Protein AF-A0A9D8U0W4-F1 (afdb_monomer_lite)

Radius of gyration: 16.74 Å; chains: 1; bounding box: 45×38×42 Å

Sequence (230 aa):
MGPELVKFLNYWRSLGGGTQVPARNRLDLRQLASTLRWMFILEMASDGTLKFRLAGSALEEAFGVAMTDRPYSDIFSFREDQDLAEEVYAVSVVRGCGLLRLGFMSFEENQHQPLEVLALPFADARVMGGIVMVAVVQPFAFENIANQDTRDLVSMGVDDIYLIPSPHVVTPLQLPDRLRSAMTAGTINIRAIDSEGLSELSQANTISRLGEIPSVSLEQAAAQQLDVPN

pLDDT: mean 81.74, std 14.37, range [29.47, 96.38]

Secondary structure (DSSP, 8-state):
--HHHHHHHHHHHHTTTTTSPPBGGG--GGGGTTTGGGEEEEEE-TTS-EEEEEE-HHHHHHHTS--TTSBGGGG-S--HHHHHHHHHHHHHHHH--EEEEEEEEEEETTEEEEEEEEEEEEE-TTSTTSEEEEEEEE-TT-TT-TTS-GGGT-EE---EEEEE-SSSPPPGGGS-HHHHHHHHTTSSEEEEE-HHHHHHHHH-S---STT-S-EEEHHHHHHHHTTS--

Foldseek 3Di:
DAPLLLQVLLVQVVQVFQAAAGAPVPDDCVS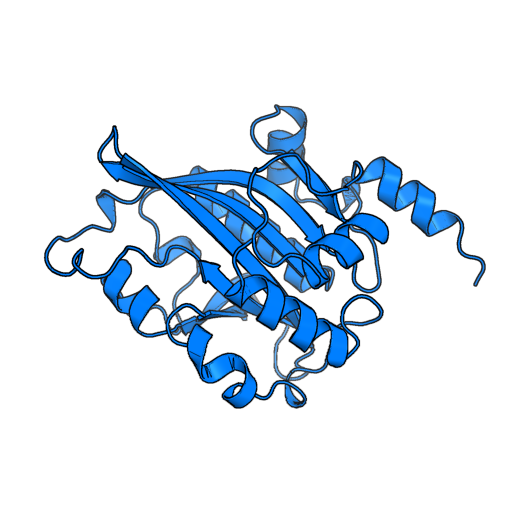SVVQQLQKWKWAQAPVRFTATCDHHVVVCQLLVHDRHRDTQQVSAPDRPQSVLVRLVVSLCLLQQWKKWWWWWKFQAPPDTQIKIKTWGWHADPVGPSRIMIMIGIDPPPSVPPRPDNRRHRIDIATAEMEIRPHHHQDALVSGDPSNNVCCVVNSYPYWYQDPVLSVCSNPDNDPPDPPPRDTGHSVVRNVVVVPDDD

Structure (mmCIF, N/CA/C/O backbone):
data_AF-A0A9D8U0W4-F1
#
_entry.id   AF-A0A9D8U0W4-F1
#
loop_
_atom_site.group_PDB
_atom_site.id
_atom_site.type_symbol
_atom_site.label_atom_id
_atom_site.label_alt_id
_atom_site.label_comp_id
_atom_site.label_asym_id
_atom_site.label_entity_id
_atom_site.label_seq_id
_atom_site.pdbx_PDB_ins_code
_atom_site.Cartn_x
_atom_site.Cartn_y
_atom_site.Cartn_z
_atom_site.occupancy
_atom_site.B_iso_or_equiv
_atom_site.auth_seq_id
_atom_site.auth_comp_id
_atom_site.auth_asym_id
_atom_site.auth_atom_id
_atom_site.pdbx_PDB_model_num
ATOM 1 N N . MET A 1 1 ? -1.168 12.102 -4.849 1.00 73.00 1 MET A N 1
ATOM 2 C CA . MET A 1 1 ? -2.049 11.046 -5.367 1.00 73.00 1 MET A CA 1
ATOM 3 C C . MET A 1 1 ? -2.517 11.422 -6.753 1.00 73.00 1 MET A C 1
ATOM 5 O O . MET A 1 1 ? -3.262 12.395 -6.894 1.00 73.00 1 MET A O 1
ATOM 9 N N . GLY A 1 2 ? -2.027 10.712 -7.766 1.00 77.12 2 GLY A N 1
ATOM 10 C CA . GLY A 1 2 ? -2.508 10.875 -9.135 1.00 77.12 2 GLY A CA 1
ATOM 11 C C . GLY A 1 2 ? -3.864 10.205 -9.391 1.00 77.12 2 GLY A C 1
ATOM 12 O O . GLY A 1 2 ? -4.374 9.450 -8.550 1.00 77.12 2 GLY A O 1
ATOM 13 N N . PRO A 1 3 ? -4.472 10.500 -10.552 1.00 81.25 3 PRO A N 1
ATOM 14 C CA . PRO A 1 3 ? -5.866 10.163 -10.842 1.00 81.25 3 PRO A CA 1
ATOM 15 C C . PRO A 1 3 ? -6.150 8.653 -10.856 1.00 81.25 3 PRO A C 1
ATOM 17 O O . PRO A 1 3 ? -7.260 8.215 -10.560 1.00 81.25 3 PRO A O 1
ATOM 20 N N . GLU A 1 4 ? -5.149 7.835 -11.141 1.00 84.31 4 GLU A N 1
ATOM 21 C CA . GLU A 1 4 ? -5.207 6.377 -11.192 1.00 84.31 4 GLU A CA 1
ATOM 22 C C . GLU A 1 4 ? -5.379 5.767 -9.800 1.00 84.31 4 GLU A C 1
ATOM 24 O O . GLU A 1 4 ? -6.191 4.855 -9.616 1.00 84.31 4 GLU A O 1
ATOM 29 N N . LEU A 1 5 ? -4.663 6.303 -8.809 1.00 87.38 5 LEU A N 1
ATOM 30 C CA . LEU A 1 5 ? -4.796 5.898 -7.412 1.00 87.38 5 LEU A CA 1
ATOM 31 C C . LEU A 1 5 ? -6.150 6.368 -6.861 1.00 87.38 5 LEU A C 1
ATOM 33 O O . LEU A 1 5 ? -6.846 5.587 -6.217 1.00 87.38 5 LEU A O 1
ATOM 37 N N . VAL A 1 6 ? -6.588 7.590 -7.193 1.00 86.56 6 VAL A N 1
ATOM 38 C CA . VAL A 1 6 ? -7.930 8.103 -6.836 1.00 86.56 6 VAL A CA 1
ATOM 39 C C . VAL A 1 6 ? -9.025 7.209 -7.411 1.00 86.56 6 VAL A C 1
ATOM 41 O O . VAL A 1 6 ? -9.943 6.797 -6.699 1.00 86.56 6 VAL A O 1
ATOM 44 N N . LYS A 1 7 ? -8.910 6.840 -8.689 1.00 88.50 7 LYS A N 1
ATOM 45 C CA . LYS A 1 7 ? -9.838 5.919 -9.350 1.00 88.50 7 LYS A CA 1
ATOM 46 C C . LYS A 1 7 ? -9.888 4.570 -8.635 1.00 88.50 7 LYS A C 1
ATOM 48 O O . LYS A 1 7 ? -10.980 4.044 -8.418 1.00 88.50 7 LYS A O 1
ATOM 53 N N . PHE A 1 8 ? -8.737 4.018 -8.253 1.00 92.44 8 PHE A N 1
ATOM 54 C CA . PHE A 1 8 ? -8.680 2.750 -7.532 1.00 92.44 8 PHE A CA 1
ATOM 55 C C . PHE A 1 8 ? -9.280 2.846 -6.121 1.00 92.44 8 PHE A C 1
ATOM 57 O O . PHE A 1 8 ? -10.077 1.984 -5.745 1.00 92.44 8 PHE A O 1
ATOM 64 N N . LEU A 1 9 ? -8.992 3.922 -5.382 1.00 92.31 9 LEU A N 1
ATOM 65 C CA . LEU A 1 9 ? -9.592 4.193 -4.075 1.00 92.31 9 LEU A CA 1
ATOM 66 C C . LEU A 1 9 ? -11.118 4.280 -4.167 1.00 92.31 9 LEU A C 1
ATOM 68 O O . LEU A 1 9 ? -11.825 3.600 -3.425 1.00 92.31 9 LEU A O 1
ATOM 72 N N . ASN A 1 10 ? -11.634 5.076 -5.104 1.00 91.75 10 ASN A N 1
ATOM 73 C CA . ASN A 1 10 ? -13.072 5.263 -5.305 1.00 91.75 10 ASN A CA 1
ATOM 74 C C . ASN A 1 10 ? -13.763 3.960 -5.695 1.00 91.75 10 ASN A C 1
ATOM 76 O O . ASN A 1 10 ? -14.839 3.642 -5.182 1.00 91.75 10 ASN A O 1
ATOM 80 N N . TYR A 1 11 ? -13.117 3.173 -6.553 1.00 94.44 11 TYR A N 1
ATOM 81 C CA . TYR A 1 11 ? -13.593 1.847 -6.903 1.00 94.44 11 TYR A CA 1
ATOM 82 C C . TYR A 1 11 ? -13.682 0.937 -5.669 1.00 94.44 11 TYR A C 1
ATOM 84 O O . TYR A 1 11 ? -14.744 0.378 -5.401 1.00 94.44 11 TYR A O 1
ATOM 92 N N . TRP A 1 12 ? -12.623 0.838 -4.865 1.00 95.19 12 TRP A N 1
ATOM 93 C CA . TRP A 1 12 ? -12.619 0.023 -3.646 1.00 95.19 12 TRP A CA 1
ATOM 94 C C . TRP A 1 12 ? -13.671 0.478 -2.621 1.00 95.19 12 TRP A C 1
ATOM 96 O O . TRP A 1 12 ? -14.397 -0.353 -2.066 1.00 95.19 12 TRP A O 1
ATOM 106 N N . ARG A 1 13 ? -13.846 1.793 -2.439 1.00 92.62 13 ARG A N 1
ATOM 107 C CA . ARG A 1 13 ? -14.906 2.365 -1.588 1.00 92.62 13 ARG A CA 1
ATOM 108 C C . ARG A 1 13 ? -16.306 2.013 -2.087 1.00 92.62 13 ARG A C 1
ATOM 110 O O . ARG A 1 13 ? -17.165 1.668 -1.280 1.00 92.62 13 ARG A O 1
ATOM 117 N N . SER A 1 14 ? -16.534 2.003 -3.404 1.00 94.38 14 SER A N 1
ATOM 118 C CA . SER A 1 14 ? -17.824 1.588 -3.986 1.00 94.38 14 SER A CA 1
ATOM 119 C C . SER A 1 14 ? -18.195 0.128 -3.676 1.00 94.38 14 SER A C 1
ATOM 121 O O . SER A 1 14 ? -19.367 -0.247 -3.720 1.00 94.38 14 SER A O 1
ATOM 123 N N . LEU A 1 15 ? -17.208 -0.699 -3.311 1.00 95.38 15 LEU A N 1
ATOM 124 C CA . LEU A 1 15 ? -17.409 -2.086 -2.889 1.00 95.38 15 LEU A CA 1
ATOM 125 C C . LEU A 1 15 ? -17.628 -2.245 -1.372 1.00 95.38 15 LEU A C 1
ATOM 127 O O . LEU A 1 15 ? -17.827 -3.372 -0.911 1.00 95.38 15 LEU A O 1
ATOM 131 N N . GLY A 1 16 ? -17.622 -1.145 -0.612 1.00 91.88 16 GLY A N 1
ATOM 132 C CA . GLY A 1 16 ? -17.764 -1.116 0.849 1.00 91.88 16 GLY A CA 1
ATOM 133 C C . GLY A 1 16 ? -16.455 -0.883 1.612 1.00 91.88 16 GLY A C 1
ATOM 134 O O . GLY A 1 16 ? -16.465 -0.920 2.842 1.00 91.88 16 GLY A O 1
ATOM 135 N N . GLY A 1 17 ? -15.346 -0.643 0.904 1.00 91.19 17 GLY A N 1
ATOM 136 C CA . GLY A 1 17 ? -14.059 -0.314 1.511 1.00 91.19 17 GLY A CA 1
ATOM 137 C C . GLY A 1 17 ? -14.147 0.917 2.415 1.00 91.19 17 GLY A C 1
ATOM 138 O O . GLY A 1 17 ? -14.797 1.904 2.067 1.00 91.19 17 GLY A O 1
ATOM 139 N N . GLY A 1 18 ? -13.519 0.846 3.588 1.00 85.50 18 GLY A N 1
ATOM 140 C CA . GLY A 1 18 ? -13.612 1.860 4.645 1.00 85.50 18 GLY A CA 1
ATOM 141 C C . GLY A 1 18 ? -14.619 1.488 5.735 1.00 85.50 18 GLY A C 1
ATOM 142 O O . GLY A 1 18 ? -14.405 1.793 6.902 1.00 85.50 18 GLY A O 1
ATOM 143 N N . THR A 1 19 ? -15.679 0.757 5.382 1.00 87.69 19 THR A N 1
ATOM 144 C CA . THR A 1 19 ? -16.647 0.198 6.346 1.00 87.69 19 THR A CA 1
ATOM 145 C C . THR A 1 19 ? -16.430 -1.292 6.577 1.00 87.69 19 THR A C 1
ATOM 147 O O . THR A 1 19 ? -16.761 -1.808 7.634 1.00 87.69 19 THR A O 1
ATOM 150 N N . GLN A 1 20 ? -15.884 -2.000 5.593 1.00 91.12 20 GLN A N 1
ATOM 151 C CA . GLN A 1 20 ? -15.516 -3.409 5.675 1.00 91.12 20 GLN A CA 1
ATOM 152 C C . GLN A 1 20 ? -14.456 -3.717 4.616 1.00 91.12 20 GLN A C 1
ATOM 154 O O . GLN A 1 20 ? -14.331 -2.994 3.630 1.00 91.12 20 GLN A O 1
ATOM 159 N N . VAL A 1 21 ? -13.741 -4.834 4.760 1.00 93.88 21 VAL A N 1
ATOM 160 C CA . VAL A 1 21 ? -12.857 -5.327 3.695 1.00 93.88 21 VAL A CA 1
ATOM 161 C C . VAL A 1 21 ? -13.714 -5.918 2.563 1.00 93.88 21 VAL A C 1
ATOM 163 O O . VAL A 1 21 ? -14.448 -6.882 2.804 1.00 93.88 21 VAL A O 1
ATOM 166 N N . PRO A 1 22 ? -13.668 -5.389 1.326 1.00 95.69 22 PRO A N 1
ATOM 167 C CA . PRO A 1 22 ? -14.457 -5.927 0.221 1.00 95.69 22 PRO A CA 1
ATOM 168 C C . PRO A 1 22 ? -14.040 -7.349 -0.151 1.00 95.69 22 PRO A C 1
ATOM 170 O O . PRO A 1 22 ? -12.860 -7.678 -0.146 1.00 95.69 22 PRO A O 1
ATOM 173 N N . ALA A 1 23 ? -14.987 -8.197 -0.550 1.00 95.06 23 ALA A N 1
ATOM 174 C CA . ALA A 1 23 ? -14.658 -9.532 -1.040 1.00 95.06 23 ALA A CA 1
ATOM 175 C C . ALA A 1 23 ? -13.938 -9.470 -2.400 1.00 95.06 23 ALA A C 1
ATOM 177 O O . ALA A 1 23 ? -14.373 -8.767 -3.315 1.00 95.06 23 ALA A O 1
ATOM 178 N N . ARG A 1 24 ? -12.878 -10.266 -2.573 1.00 94.12 24 ARG A N 1
ATOM 179 C CA . ARG A 1 24 ? -12.085 -10.353 -3.812 1.00 94.12 24 ARG A CA 1
ATOM 180 C C . ARG A 1 24 ? -12.931 -10.741 -5.021 1.00 94.12 24 ARG A C 1
ATOM 182 O O . ARG A 1 24 ? -12.641 -10.309 -6.124 1.00 94.12 24 ARG A O 1
ATOM 189 N N . ASN A 1 25 ? -13.986 -11.536 -4.853 1.00 93.25 25 ASN A N 1
ATOM 190 C CA . ASN A 1 25 ? -14.871 -11.903 -5.966 1.00 93.25 25 ASN A CA 1
ATOM 191 C C . ASN A 1 25 ? -15.717 -10.730 -6.503 1.00 93.25 25 ASN A C 1
ATOM 193 O O . ASN A 1 25 ? -16.298 -10.858 -7.577 1.00 93.25 25 ASN A O 1
ATOM 197 N N . ARG A 1 26 ? -15.778 -9.598 -5.786 1.00 95.31 26 ARG A N 1
ATOM 198 C CA . ARG A 1 26 ? -16.396 -8.350 -6.259 1.00 95.31 26 ARG A CA 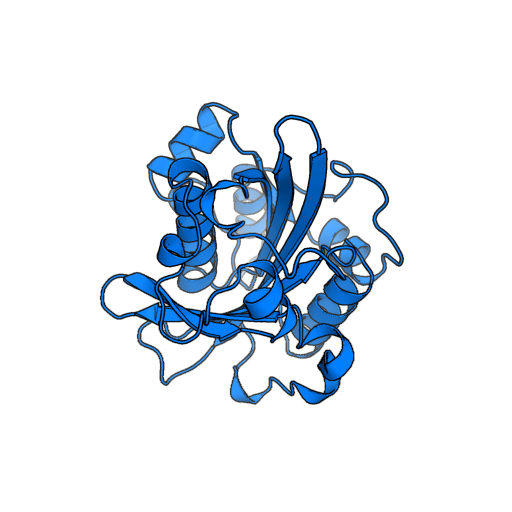1
ATOM 199 C C . ARG A 1 26 ? -15.426 -7.475 -7.057 1.00 95.31 26 ARG A C 1
ATOM 201 O O . ARG A 1 26 ? -15.876 -6.518 -7.681 1.00 95.31 26 ARG A O 1
ATOM 208 N N . LEU A 1 27 ? -14.126 -7.792 -7.036 1.00 93.56 27 LEU A N 1
ATOM 209 C CA . LEU A 1 27 ? -13.105 -7.114 -7.830 1.00 93.56 27 LEU A CA 1
ATOM 210 C C . LEU A 1 27 ? -13.291 -7.444 -9.315 1.00 93.56 27 LEU A C 1
ATOM 212 O O . LEU A 1 27 ? -13.130 -8.584 -9.745 1.00 93.56 27 LEU A O 1
ATOM 216 N N . ASP A 1 28 ? -13.571 -6.414 -10.100 1.00 94.00 28 ASP A N 1
ATOM 217 C CA . ASP A 1 28 ? -13.669 -6.441 -11.550 1.00 94.00 28 ASP A CA 1
ATOM 218 C C . ASP A 1 28 ? -12.530 -5.609 -12.142 1.00 94.00 28 ASP A C 1
ATOM 220 O O . ASP A 1 28 ? -12.629 -4.391 -12.313 1.00 94.00 28 ASP A O 1
ATOM 224 N N . LEU A 1 29 ? -11.435 -6.294 -12.475 1.00 89.31 29 LEU A N 1
ATOM 225 C CA . LEU A 1 29 ? -10.219 -5.687 -13.022 1.00 89.31 29 LEU A CA 1
ATOM 226 C C . LEU A 1 29 ? -10.464 -4.900 -14.318 1.00 89.31 29 LEU A C 1
ATOM 228 O O . LEU A 1 29 ? -9.691 -3.999 -14.638 1.00 89.31 29 LEU A O 1
ATOM 232 N N . ARG A 1 30 ? -11.556 -5.173 -15.047 1.00 90.94 30 ARG A N 1
ATOM 233 C CA . ARG A 1 30 ? -11.901 -4.441 -16.278 1.00 90.94 30 ARG A CA 1
ATOM 234 C C . ARG A 1 30 ? -12.176 -2.962 -16.007 1.00 90.94 30 ARG A C 1
ATOM 236 O O . ARG A 1 30 ? -11.885 -2.128 -16.859 1.00 90.94 30 ARG A O 1
ATOM 243 N N . GLN A 1 31 ? -12.673 -2.617 -14.818 1.00 91.44 31 GLN A N 1
ATOM 244 C CA . GLN A 1 31 ? -12.899 -1.219 -14.422 1.00 91.44 31 GLN A CA 1
ATOM 245 C C . GLN A 1 31 ? -11.583 -0.458 -14.191 1.00 91.44 31 GLN A C 1
ATOM 247 O O . GLN A 1 31 ? -11.530 0.771 -14.297 1.00 91.44 31 GLN A O 1
ATOM 252 N N . LEU A 1 32 ? -10.499 -1.196 -13.946 1.00 90.19 32 LEU A N 1
ATOM 253 C CA . LEU A 1 32 ? -9.158 -0.694 -13.659 1.00 90.19 32 LEU A CA 1
ATOM 254 C C . LEU A 1 32 ? -8.191 -0.907 -14.834 1.00 90.19 32 LEU A C 1
ATOM 256 O O . LEU A 1 32 ? -6.987 -0.776 -14.662 1.00 90.19 32 LEU A O 1
ATOM 260 N N . ALA A 1 33 ? -8.69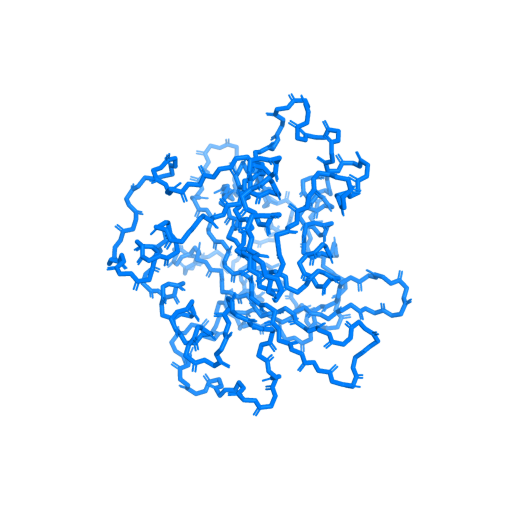3 -1.204 -16.040 1.00 89.25 33 ALA A N 1
ATOM 261 C CA . ALA A 1 33 ? -7.868 -1.580 -17.194 1.00 89.25 33 ALA A CA 1
ATOM 262 C C . ALA A 1 33 ? -6.683 -0.630 -17.465 1.00 89.25 33 ALA A C 1
ATOM 264 O O . ALA A 1 33 ? -5.585 -1.091 -17.765 1.00 89.25 33 ALA A O 1
ATOM 265 N N . SER A 1 34 ? -6.884 0.683 -17.299 1.00 83.75 34 SER A N 1
ATOM 266 C CA . SER A 1 34 ? -5.853 1.713 -17.500 1.00 83.75 34 SER A CA 1
ATOM 267 C C . SER A 1 34 ? -4.694 1.649 -16.497 1.00 83.75 34 SER A C 1
ATOM 269 O O . SER A 1 34 ? -3.608 2.131 -16.799 1.00 83.75 34 SER A O 1
ATOM 271 N N . THR A 1 35 ? -4.903 1.054 -15.322 1.00 88.19 35 THR A N 1
ATOM 272 C CA . THR A 1 35 ? -3.909 0.975 -14.242 1.00 88.19 35 THR A CA 1
ATOM 273 C C . THR A 1 35 ? -3.282 -0.408 -14.115 1.00 88.19 35 THR A C 1
ATOM 275 O O . THR A 1 35 ? -2.237 -0.527 -13.486 1.00 88.19 35 THR A O 1
ATOM 278 N N . LEU A 1 36 ? -3.862 -1.447 -14.737 1.00 91.00 36 LEU A N 1
ATOM 279 C CA . LEU A 1 36 ? -3.434 -2.846 -14.567 1.00 91.00 36 LEU A CA 1
ATOM 280 C C . LEU A 1 36 ? -1.944 -3.076 -14.834 1.00 91.00 36 LEU A C 1
ATOM 282 O O . LEU A 1 36 ? -1.325 -3.876 -14.141 1.00 91.00 36 LEU A O 1
ATOM 286 N N . ARG A 1 37 ? -1.352 -2.370 -15.807 1.00 90.81 37 ARG A N 1
ATOM 287 C CA . ARG A 1 37 ? 0.079 -2.513 -16.132 1.00 90.81 37 ARG A CA 1
ATOM 288 C C . ARG A 1 37 ? 1.009 -2.076 -14.990 1.00 90.81 37 ARG A C 1
ATOM 290 O O . ARG A 1 37 ? 2.141 -2.539 -14.949 1.00 90.81 37 ARG A O 1
ATOM 297 N N . TRP A 1 38 ? 0.515 -1.243 -14.075 1.00 90.25 38 TRP A N 1
ATOM 298 C CA . TRP A 1 38 ? 1.216 -0.723 -12.896 1.00 90.25 38 TRP A CA 1
ATOM 299 C C . TRP A 1 38 ? 0.674 -1.287 -11.577 1.00 90.25 38 TRP A C 1
ATOM 301 O O . TRP A 1 38 ? 0.948 -0.752 -10.502 1.00 90.25 38 TRP A O 1
ATOM 311 N N . MET A 1 39 ? -0.138 -2.341 -11.645 1.00 92.38 39 MET A N 1
ATOM 312 C CA . MET A 1 39 ? -0.732 -2.964 -10.470 1.00 92.38 39 MET A CA 1
ATOM 313 C C . MET A 1 39 ? -0.012 -4.240 -10.079 1.00 92.38 39 MET A C 1
ATOM 315 O O . MET A 1 39 ? 0.483 -4.965 -10.934 1.00 92.38 39 MET A O 1
ATOM 319 N N . PHE A 1 40 ? -0.040 -4.574 -8.797 1.00 94.44 40 PHE A N 1
ATOM 320 C CA . PHE A 1 40 ? 0.358 -5.893 -8.325 1.00 94.44 40 PHE A CA 1
ATOM 321 C C . PHE A 1 40 ? -0.615 -6.421 -7.276 1.00 94.44 40 PHE A C 1
ATOM 323 O O . PHE A 1 40 ? -1.390 -5.671 -6.681 1.00 94.44 40 PHE A O 1
ATOM 330 N N . ILE A 1 41 ? -0.588 -7.734 -7.067 1.00 95.06 41 ILE A N 1
ATOM 331 C CA . ILE A 1 41 ? -1.367 -8.416 -6.038 1.00 95.06 41 ILE A CA 1
ATOM 332 C C . ILE A 1 41 ? -0.398 -9.158 -5.130 1.00 95.06 41 ILE A C 1
ATOM 334 O O . ILE A 1 41 ? 0.318 -10.038 -5.608 1.00 95.06 41 ILE A O 1
ATOM 338 N N . LEU A 1 42 ? -0.412 -8.830 -3.838 1.00 95.44 42 LEU A N 1
ATOM 339 C CA . LEU A 1 42 ? 0.284 -9.590 -2.805 1.00 95.44 42 LEU A CA 1
ATOM 340 C C . LEU A 1 42 ? -0.680 -10.504 -2.056 1.00 95.44 42 LEU A C 1
ATOM 342 O O . LEU A 1 42 ? -1.831 -10.159 -1.778 1.00 95.44 42 LEU A O 1
ATOM 346 N N . GLU A 1 43 ? -0.163 -11.671 -1.709 1.00 93.94 43 GLU A N 1
ATOM 347 C CA . GLU A 1 43 ? -0.810 -12.678 -0.884 1.00 93.94 43 GLU A CA 1
ATOM 348 C C . GLU A 1 43 ? 0.141 -13.077 0.241 1.00 93.94 43 GLU A C 1
ATOM 350 O O . GLU A 1 43 ? 1.331 -13.273 0.004 1.00 93.94 43 GLU A O 1
ATOM 355 N N . MET A 1 44 ? -0.382 -13.210 1.459 1.00 91.69 44 MET A N 1
ATOM 356 C CA . MET A 1 44 ? 0.391 -13.731 2.581 1.00 91.69 44 MET A CA 1
ATOM 357 C C . MET A 1 44 ? 0.391 -15.260 2.554 1.00 91.69 44 MET A C 1
ATOM 359 O O . MET A 1 44 ? -0.663 -15.897 2.636 1.00 91.69 44 MET A O 1
ATOM 363 N N . ALA A 1 45 ? 1.584 -15.839 2.448 1.00 88.62 45 ALA A N 1
ATOM 364 C CA . ALA A 1 45 ? 1.806 -17.271 2.560 1.00 88.62 45 ALA A CA 1
ATOM 365 C C . ALA A 1 45 ? 1.682 -17.746 4.021 1.00 88.62 45 ALA A C 1
ATOM 367 O O . ALA A 1 45 ? 1.628 -16.955 4.961 1.00 88.62 45 ALA A O 1
ATOM 368 N N . SER A 1 46 ? 1.624 -19.065 4.223 1.00 84.94 46 SER A N 1
ATOM 369 C CA . SER A 1 46 ? 1.447 -19.678 5.550 1.00 84.94 46 SER A CA 1
ATOM 370 C C . SER A 1 46 ? 2.587 -19.391 6.534 1.00 84.94 46 SER A C 1
ATOM 372 O O . SER A 1 46 ? 2.394 -19.501 7.739 1.00 84.94 46 SER A O 1
ATOM 374 N N . ASP A 1 47 ? 3.771 -19.064 6.023 1.00 87.00 47 ASP A N 1
ATOM 375 C CA . ASP A 1 47 ? 4.959 -18.663 6.785 1.00 87.00 47 ASP A CA 1
ATOM 376 C C . ASP A 1 47 ? 5.001 -17.153 7.088 1.00 87.00 47 ASP A C 1
ATOM 378 O O . ASP A 1 47 ? 5.939 -16.683 7.726 1.00 87.00 47 ASP A O 1
ATOM 382 N N . GLY A 1 48 ? 3.982 -16.397 6.664 1.00 86.00 48 GLY A N 1
ATOM 383 C CA . GLY A 1 48 ? 3.886 -14.949 6.849 1.00 86.00 48 GLY A CA 1
ATOM 384 C C . GLY A 1 48 ? 4.547 -14.126 5.741 1.00 86.00 48 GLY A C 1
ATOM 385 O O . GLY A 1 48 ? 4.368 -12.910 5.720 1.00 86.00 48 GLY A O 1
ATOM 386 N N . THR A 1 49 ? 5.255 -14.754 4.797 1.00 89.81 49 THR A N 1
ATOM 387 C CA . THR A 1 49 ? 5.900 -14.050 3.680 1.00 89.81 49 THR A CA 1
ATOM 388 C C . THR A 1 49 ? 4.864 -13.502 2.702 1.00 89.81 49 THR A C 1
ATOM 390 O O . THR A 1 49 ? 3.919 -14.205 2.327 1.00 89.81 49 THR A O 1
ATOM 393 N N . LEU A 1 50 ? 5.057 -12.268 2.227 1.00 93.06 50 LEU A N 1
ATOM 394 C CA . LEU A 1 50 ? 4.226 -11.707 1.164 1.00 93.06 50 LEU A CA 1
ATOM 395 C C . LEU A 1 50 ? 4.763 -12.127 -0.202 1.00 93.06 50 LEU A C 1
ATOM 397 O O . LEU A 1 50 ? 5.929 -11.909 -0.517 1.00 93.06 50 LEU A O 1
ATOM 401 N N . LYS A 1 51 ? 3.903 -12.712 -1.035 1.00 93.88 51 LYS A N 1
ATOM 402 C CA . LYS A 1 51 ? 4.247 -13.164 -2.388 1.00 93.88 51 LYS A CA 1
ATOM 403 C C . LYS A 1 51 ? 3.418 -12.449 -3.434 1.00 93.88 51 LYS A C 1
ATOM 405 O O . LYS A 1 51 ? 2.209 -12.277 -3.272 1.00 93.88 51 LYS A O 1
ATOM 410 N N . PHE A 1 52 ? 4.051 -12.104 -4.545 1.00 94.56 52 PHE A N 1
ATOM 411 C CA . PHE A 1 52 ? 3.350 -11.629 -5.728 1.00 94.56 52 PHE A CA 1
ATOM 412 C C . PHE A 1 52 ? 2.525 -12.759 -6.338 1.00 94.56 52 PHE A C 1
ATOM 414 O O . PHE A 1 52 ? 3.045 -13.804 -6.707 1.00 94.56 52 PHE A O 1
ATOM 421 N N . ARG A 1 53 ? 1.222 -12.546 -6.490 1.00 93.25 53 ARG A N 1
ATOM 422 C CA . ARG A 1 53 ? 0.334 -13.440 -7.256 1.00 93.25 53 ARG A CA 1
ATOM 423 C C . ARG A 1 53 ? 0.108 -12.958 -8.672 1.00 93.25 53 ARG A C 1
ATOM 425 O O . ARG A 1 53 ? -0.258 -13.738 -9.544 1.00 93.25 53 ARG A O 1
ATOM 432 N N . LEU A 1 54 ? 0.277 -11.659 -8.868 1.00 93.44 54 LEU A N 1
ATOM 433 C CA . LEU A 1 54 ? 0.186 -10.997 -10.151 1.00 93.44 54 LEU A CA 1
ATOM 434 C C . LEU A 1 54 ? 1.006 -9.715 -10.074 1.00 93.44 54 LEU A C 1
ATOM 436 O O . LEU A 1 54 ? 0.948 -9.012 -9.064 1.00 93.44 54 LEU A O 1
ATOM 440 N N . ALA A 1 55 ? 1.694 -9.385 -11.156 1.00 93.25 55 ALA A N 1
ATOM 441 C CA . ALA A 1 55 ? 2.257 -8.067 -11.383 1.00 93.25 55 ALA A CA 1
ATOM 442 C C . ALA A 1 55 ? 1.927 -7.622 -12.808 1.00 93.25 55 ALA A C 1
ATOM 444 O O . ALA A 1 55 ? 1.856 -8.429 -13.735 1.00 93.25 55 ALA A O 1
ATOM 445 N N . GLY A 1 56 ? 1.664 -6.333 -12.963 1.00 91.56 56 GLY A N 1
ATOM 446 C CA . GLY A 1 56 ? 1.457 -5.705 -14.250 1.00 91.56 56 GLY A CA 1
ATOM 447 C C . GLY A 1 56 ? 2.757 -5.681 -15.045 1.00 91.56 56 GLY A C 1
ATOM 448 O O . GLY A 1 56 ? 3.842 -5.524 -14.489 1.00 91.56 56 GLY A O 1
ATOM 449 N N . SER A 1 57 ? 2.640 -5.798 -16.364 1.00 89.69 57 SER A N 1
ATOM 450 C CA . SER A 1 57 ? 3.796 -5.932 -17.254 1.00 89.69 57 SER A CA 1
ATOM 451 C C . SER A 1 57 ? 4.773 -4.759 -17.181 1.00 89.69 57 SER A C 1
ATOM 453 O O . SER A 1 57 ? 5.960 -4.959 -17.388 1.00 89.69 57 SER A O 1
ATOM 455 N N . ALA A 1 58 ? 4.301 -3.545 -16.876 1.00 85.81 58 ALA A N 1
ATOM 456 C CA . ALA A 1 58 ? 5.180 -2.383 -16.782 1.00 85.81 58 ALA A CA 1
ATOM 457 C C . ALA A 1 58 ? 6.016 -2.392 -15.495 1.00 85.81 58 ALA A C 1
ATOM 459 O O . ALA A 1 58 ? 7.129 -1.877 -15.498 1.00 85.81 58 ALA A O 1
ATOM 460 N N . LEU A 1 59 ? 5.522 -3.016 -14.417 1.00 85.62 59 LEU A N 1
ATOM 461 C CA . LEU A 1 59 ? 6.338 -3.284 -13.231 1.00 85.62 59 LEU A CA 1
ATOM 462 C C . LEU A 1 59 ? 7.418 -4.317 -13.556 1.00 85.62 59 LEU A C 1
ATOM 464 O O . LEU A 1 59 ? 8.589 -4.075 -13.294 1.00 85.62 59 LEU A O 1
ATOM 468 N N . GLU A 1 60 ? 7.053 -5.446 -14.165 1.00 86.88 60 GLU A N 1
ATOM 469 C CA . GLU A 1 60 ? 8.035 -6.484 -14.516 1.00 86.88 60 GLU A CA 1
ATOM 470 C C . GLU A 1 60 ? 9.098 -5.970 -15.501 1.00 86.88 60 GLU A C 1
ATOM 472 O O . GLU A 1 60 ? 10.272 -6.308 -15.363 1.00 86.88 60 GLU A O 1
ATOM 477 N N . GLU A 1 61 ? 8.708 -5.107 -16.445 1.00 83.31 61 GLU A N 1
ATOM 478 C CA . GLU A 1 61 ? 9.618 -4.409 -17.359 1.00 83.31 61 GLU A CA 1
ATOM 479 C C . GLU A 1 61 ? 10.540 -3.433 -16.614 1.00 83.31 61 GLU A C 1
ATOM 481 O O . GLU A 1 61 ? 11.752 -3.474 -16.815 1.00 83.31 61 GLU A O 1
ATOM 486 N N . ALA A 1 62 ? 9.997 -2.600 -15.718 1.00 77.19 62 ALA A N 1
ATOM 487 C CA . ALA A 1 62 ? 10.777 -1.611 -14.970 1.00 77.19 62 ALA A CA 1
ATOM 488 C C . ALA A 1 62 ? 11.807 -2.248 -14.021 1.00 77.19 62 ALA A C 1
ATOM 490 O O . ALA A 1 62 ? 12.917 -1.737 -13.889 1.00 77.19 62 ALA A O 1
ATOM 491 N N . PHE A 1 63 ? 11.456 -3.367 -13.381 1.00 77.75 63 PHE A N 1
ATOM 492 C CA . PHE A 1 63 ? 12.352 -4.104 -12.481 1.00 77.75 63 PHE A CA 1
ATOM 493 C C . PHE A 1 63 ? 13.173 -5.193 -13.200 1.00 77.75 63 PHE A C 1
ATOM 495 O O . PHE A 1 63 ? 14.015 -5.854 -12.585 1.00 77.75 63 PHE A O 1
ATOM 502 N N . GLY A 1 64 ? 12.924 -5.424 -14.493 1.00 79.31 64 GLY A N 1
ATOM 503 C CA . GLY A 1 64 ? 13.615 -6.432 -15.298 1.00 79.31 64 GLY A CA 1
ATOM 504 C C . GLY A 1 64 ? 13.483 -7.860 -14.757 1.00 79.31 64 GLY A C 1
ATOM 505 O O . GLY A 1 64 ? 14.382 -8.679 -14.962 1.00 79.31 64 GLY A O 1
ATOM 506 N N . VAL A 1 65 ? 12.416 -8.172 -14.012 1.00 84.00 65 VAL A N 1
ATOM 507 C CA . VAL A 1 65 ? 12.209 -9.474 -13.361 1.00 84.00 65 VAL A CA 1
ATOM 508 C C . VAL A 1 65 ? 10.737 -9.869 -13.379 1.00 84.00 65 VAL A C 1
ATOM 510 O O . VAL A 1 65 ? 9.857 -9.067 -13.084 1.00 84.00 65 VAL A O 1
ATOM 513 N N . ALA A 1 66 ? 10.471 -11.140 -13.685 1.00 89.81 66 ALA A N 1
ATOM 514 C CA . ALA A 1 66 ? 9.146 -11.716 -13.495 1.00 89.81 66 ALA A CA 1
ATOM 515 C C . ALA A 1 66 ? 8.847 -11.782 -11.995 1.00 89.81 66 ALA A C 1
ATOM 517 O O . ALA A 1 66 ? 9.571 -12.464 -11.267 1.00 89.81 66 ALA A O 1
ATOM 518 N N . MET A 1 67 ? 7.813 -11.084 -11.534 1.00 91.38 67 MET A N 1
ATOM 519 C CA . MET A 1 67 ? 7.519 -10.955 -10.103 1.00 91.38 67 MET A CA 1
ATOM 520 C C . MET A 1 67 ? 6.631 -12.084 -9.595 1.00 91.38 67 MET A C 1
ATOM 522 O O . MET A 1 67 ? 6.724 -12.452 -8.431 1.00 91.38 67 MET A O 1
ATOM 526 N N . THR A 1 68 ? 5.773 -12.638 -10.452 1.00 93.69 68 THR A N 1
ATOM 527 C CA . THR A 1 68 ? 4.790 -13.657 -10.056 1.00 93.69 68 THR A CA 1
ATOM 528 C C . THR A 1 68 ? 5.444 -14.837 -9.320 1.00 93.69 68 THR A C 1
ATOM 530 O O . THR A 1 68 ? 6.480 -15.352 -9.732 1.00 93.69 68 THR A O 1
ATOM 533 N N . ASP A 1 69 ? 4.819 -15.244 -8.216 1.00 91.56 69 ASP A N 1
ATOM 534 C CA . ASP A 1 69 ? 5.231 -16.268 -7.249 1.00 91.56 69 ASP A CA 1
ATOM 535 C C . ASP A 1 69 ? 6.523 -15.987 -6.464 1.00 91.56 69 ASP A C 1
ATOM 537 O O . ASP A 1 69 ? 6.933 -16.811 -5.640 1.00 91.56 69 ASP A O 1
ATOM 541 N N . ARG A 1 70 ? 7.132 -14.807 -6.631 1.00 93.06 70 ARG A N 1
ATOM 542 C CA . ARG A 1 70 ? 8.281 -14.386 -5.822 1.00 93.06 70 ARG A CA 1
ATOM 543 C C . ARG A 1 70 ? 7.848 -13.720 -4.511 1.00 93.06 70 ARG A C 1
ATOM 545 O O . ARG A 1 70 ? 6.823 -13.029 -4.489 1.00 93.06 70 ARG A O 1
ATOM 552 N N . PRO A 1 71 ? 8.626 -13.892 -3.429 1.00 92.25 71 PRO A N 1
ATOM 553 C CA . PRO A 1 71 ? 8.572 -13.026 -2.255 1.00 92.25 71 PRO A CA 1
ATOM 554 C C . PRO A 1 71 ? 8.706 -11.545 -2.625 1.00 92.25 71 PRO A C 1
ATOM 556 O O . PRO A 1 71 ? 9.423 -11.200 -3.564 1.00 92.25 71 PRO A O 1
ATOM 559 N N . TYR A 1 72 ? 8.051 -10.665 -1.867 1.00 90.12 72 TYR A N 1
ATOM 560 C CA . TYR A 1 72 ? 8.158 -9.218 -2.061 1.00 90.12 72 TYR A CA 1
ATOM 561 C C . TYR A 1 72 ? 9.611 -8.739 -1.938 1.00 90.12 72 TYR A C 1
ATOM 563 O O . TYR A 1 72 ? 10.115 -8.032 -2.810 1.00 90.12 72 TYR A O 1
ATOM 571 N N . SER A 1 73 ? 10.309 -9.206 -0.905 1.00 86.00 73 SER A N 1
ATOM 572 C CA . SER A 1 73 ? 11.714 -8.893 -0.624 1.00 86.00 73 SER A CA 1
ATOM 573 C C . SER A 1 73 ? 12.716 -9.396 -1.672 1.00 86.00 73 SER A C 1
ATOM 575 O O . SER A 1 73 ? 13.842 -8.907 -1.701 1.00 86.00 73 SER A O 1
ATOM 577 N N . ASP A 1 74 ? 12.337 -10.315 -2.568 1.00 86.62 74 ASP A N 1
ATOM 578 C CA . ASP A 1 74 ? 13.234 -10.829 -3.618 1.00 86.62 74 ASP A CA 1
ATOM 579 C C . ASP A 1 74 ? 13.385 -9.874 -4.813 1.00 86.62 74 ASP A C 1
ATOM 581 O O . ASP A 1 74 ? 14.241 -10.091 -5.673 1.00 86.62 74 ASP A O 1
ATOM 585 N N . ILE A 1 75 ? 12.548 -8.838 -4.904 1.00 82.31 75 ILE A N 1
ATOM 586 C CA . ILE A 1 75 ? 12.552 -7.899 -6.034 1.00 82.31 75 ILE A CA 1
ATOM 587 C C . ILE A 1 75 ? 13.596 -6.788 -5.863 1.00 82.31 75 ILE A C 1
ATOM 589 O O . ILE A 1 75 ? 14.014 -6.191 -6.853 1.00 82.31 75 ILE A O 1
ATOM 593 N N . PHE A 1 76 ? 14.047 -6.526 -4.635 1.00 75.12 76 PHE A N 1
ATOM 594 C CA . PHE A 1 76 ? 14.838 -5.341 -4.307 1.00 75.12 76 PHE A CA 1
ATOM 595 C C . PHE A 1 76 ? 16.234 -5.701 -3.788 1.00 75.12 76 PHE A C 1
ATOM 597 O O . PHE A 1 76 ? 16.378 -6.540 -2.897 1.00 75.12 76 PHE A O 1
ATOM 604 N N . SER A 1 77 ? 17.267 -5.026 -4.302 1.00 65.81 77 SER A N 1
ATOM 605 C CA . SER A 1 77 ? 18.654 -5.236 -3.860 1.00 65.81 77 SER A CA 1
ATOM 606 C C . SER A 1 77 ? 18.964 -4.562 -2.509 1.00 65.81 77 SER A C 1
ATOM 608 O O . SER A 1 77 ? 19.768 -5.086 -1.736 1.00 65.81 77 SER A O 1
ATOM 610 N N . PHE A 1 78 ? 18.286 -3.456 -2.165 1.00 64.94 78 PHE A N 1
ATOM 611 C CA . PHE A 1 78 ? 18.404 -2.778 -0.863 1.00 64.94 78 PHE A CA 1
ATOM 612 C C . PHE A 1 78 ? 17.301 -3.231 0.101 1.00 64.94 78 PHE A C 1
ATOM 614 O O . PHE A 1 78 ? 16.123 -2.951 -0.114 1.00 64.94 78 PHE A O 1
ATOM 621 N N . ARG A 1 79 ? 17.684 -3.940 1.171 1.00 65.88 79 ARG A N 1
ATOM 622 C CA . ARG A 1 79 ? 16.732 -4.680 2.018 1.00 65.88 79 ARG A CA 1
ATOM 623 C C . ARG A 1 79 ? 16.114 -3.871 3.162 1.00 65.88 79 ARG A C 1
ATOM 625 O O . ARG A 1 79 ? 14.962 -4.110 3.490 1.00 65.88 79 ARG A O 1
ATOM 632 N N . GLU A 1 80 ? 16.809 -2.895 3.750 1.00 67.12 80 GLU A N 1
ATOM 633 C CA . GLU A 1 80 ? 16.343 -2.293 5.015 1.00 67.12 80 GLU A CA 1
ATOM 634 C C . GLU A 1 80 ? 15.007 -1.535 4.907 1.00 67.12 80 GLU A C 1
ATOM 636 O O . GLU A 1 80 ? 14.097 -1.807 5.696 1.00 67.12 80 GLU A O 1
ATOM 641 N N . ASP A 1 81 ? 14.855 -0.650 3.919 1.00 72.19 81 ASP A N 1
ATOM 642 C CA . ASP A 1 81 ? 13.600 0.087 3.686 1.00 72.19 81 ASP A CA 1
ATOM 643 C C . ASP A 1 81 ? 12.496 -0.814 3.115 1.00 72.19 81 ASP A C 1
ATOM 645 O O . ASP A 1 81 ? 11.302 -0.594 3.339 1.00 72.19 81 ASP A O 1
ATOM 649 N N . GLN A 1 82 ? 12.881 -1.862 2.384 1.00 76.50 82 GLN A N 1
ATOM 650 C CA . GLN A 1 82 ? 11.930 -2.773 1.751 1.00 76.50 82 GLN A CA 1
ATOM 651 C C . GLN A 1 82 ? 11.349 -3.786 2.719 1.00 76.50 82 GLN A C 1
ATOM 653 O O . GLN A 1 82 ? 10.165 -4.095 2.610 1.00 76.50 82 GLN A O 1
ATOM 658 N N . ASP A 1 83 ? 12.115 -4.224 3.710 1.00 83.94 83 ASP A N 1
ATOM 659 C CA . ASP A 1 83 ? 11.566 -5.009 4.804 1.00 83.94 83 ASP A CA 1
ATOM 660 C C . ASP A 1 83 ? 10.546 -4.183 5.607 1.00 83.94 83 ASP A C 1
ATOM 662 O O . ASP A 1 83 ? 9.493 -4.698 5.969 1.00 83.94 83 ASP A O 1
ATOM 666 N N . LEU A 1 84 ? 10.818 -2.889 5.859 1.00 86.44 84 LEU A N 1
ATOM 667 C CA . LEU A 1 84 ? 9.849 -2.002 6.516 1.00 86.44 84 LEU A CA 1
ATOM 668 C C . LEU A 1 84 ? 8.573 -1.891 5.676 1.00 86.44 84 LEU A C 1
ATOM 670 O O . LEU A 1 84 ? 7.473 -2.027 6.205 1.00 86.44 84 LEU A O 1
ATOM 674 N N . ALA A 1 85 ? 8.700 -1.700 4.361 1.00 85.88 85 ALA A N 1
ATOM 675 C CA . ALA A 1 85 ? 7.552 -1.706 3.461 1.00 85.88 85 ALA A CA 1
ATOM 676 C C . ALA A 1 85 ? 6.772 -3.033 3.494 1.00 85.88 85 ALA A C 1
ATOM 678 O O . ALA A 1 85 ? 5.541 -3.005 3.557 1.00 85.88 85 ALA A O 1
ATOM 679 N N . GLU A 1 86 ? 7.467 -4.174 3.464 1.00 89.88 86 GLU A N 1
ATOM 680 C CA . GLU A 1 86 ? 6.856 -5.505 3.544 1.00 89.88 86 GLU A CA 1
ATOM 681 C C . GLU A 1 86 ? 6.094 -5.678 4.863 1.00 89.88 86 GLU A C 1
ATOM 683 O O . GLU A 1 86 ? 4.941 -6.112 4.852 1.00 89.88 86 GLU A O 1
ATOM 688 N N . GLU A 1 87 ? 6.679 -5.261 5.989 1.00 92.12 87 GLU A N 1
ATOM 689 C CA . GLU A 1 87 ? 6.022 -5.291 7.297 1.00 92.12 87 GLU A CA 1
ATOM 690 C C . GLU A 1 87 ? 4.751 -4.433 7.318 1.00 92.12 87 GLU A C 1
ATOM 692 O O . GLU A 1 87 ? 3.739 -4.841 7.891 1.00 92.12 87 GLU A O 1
ATOM 697 N N . VAL A 1 88 ? 4.749 -3.268 6.663 1.00 91.25 88 VAL A N 1
ATOM 698 C CA . VAL A 1 88 ? 3.553 -2.412 6.631 1.00 91.25 88 VAL A CA 1
ATOM 699 C C . VAL A 1 88 ? 2.464 -3.043 5.763 1.00 91.25 88 VAL A C 1
ATOM 701 O O . VAL A 1 88 ? 1.286 -3.034 6.132 1.00 91.25 88 VAL A O 1
ATOM 704 N N . TYR A 1 89 ? 2.831 -3.647 4.632 1.00 93.12 89 TYR A N 1
ATOM 705 C CA . TYR A 1 89 ? 1.890 -4.430 3.834 1.00 93.12 89 TYR A CA 1
ATOM 706 C C . TYR A 1 89 ? 1.348 -5.631 4.616 1.00 93.12 89 TYR A C 1
ATOM 708 O O . TYR A 1 89 ? 0.157 -5.928 4.531 1.00 93.12 89 TYR A O 1
ATOM 716 N N . ALA A 1 90 ? 2.174 -6.281 5.437 1.00 92.69 90 ALA A N 1
ATOM 717 C CA . ALA A 1 90 ? 1.733 -7.369 6.301 1.00 92.69 90 ALA A CA 1
ATOM 718 C C . ALA A 1 90 ? 0.735 -6.870 7.359 1.00 92.69 90 ALA A C 1
ATOM 720 O O . ALA A 1 90 ? -0.297 -7.509 7.564 1.00 92.69 90 ALA A O 1
ATOM 721 N N . VAL A 1 91 ? 0.971 -5.695 7.960 1.00 92.06 91 VAL A N 1
ATOM 722 C CA . VAL A 1 91 ? -0.009 -5.026 8.835 1.00 92.06 91 VAL A CA 1
ATOM 723 C C . VAL A 1 91 ? -1.314 -4.769 8.079 1.00 92.06 91 VAL A C 1
ATOM 725 O O . VAL A 1 91 ? -2.377 -5.118 8.585 1.00 92.06 91 VAL A O 1
ATOM 728 N N . SER A 1 92 ? -1.260 -4.233 6.858 1.00 91.69 92 SER A N 1
ATOM 729 C CA . SER A 1 92 ? -2.452 -4.004 6.026 1.00 91.69 92 SER A CA 1
ATOM 730 C C . SER A 1 92 ? -3.246 -5.290 5.778 1.00 91.69 92 SER A C 1
ATOM 732 O O . SER A 1 92 ? -4.464 -5.303 5.963 1.00 91.69 92 SER A O 1
ATOM 734 N N . VAL A 1 93 ? -2.568 -6.392 5.445 1.00 92.00 93 VAL A N 1
ATOM 735 C CA . VAL A 1 93 ? -3.203 -7.700 5.232 1.00 92.00 93 VAL A CA 1
ATOM 736 C C . VAL A 1 93 ? -3.828 -8.230 6.520 1.00 92.00 93 VAL A C 1
ATOM 738 O O . VAL A 1 93 ? -5.003 -8.577 6.522 1.00 92.00 93 VAL A O 1
ATOM 741 N N . VAL A 1 94 ? -3.084 -8.257 7.627 1.00 90.75 94 VAL A N 1
ATOM 742 C CA . VAL A 1 94 ? -3.558 -8.821 8.904 1.00 90.75 94 VAL A CA 1
ATOM 743 C C . VAL A 1 94 ? -4.685 -7.984 9.512 1.00 90.75 94 VAL A C 1
ATOM 745 O O . VAL A 1 94 ? -5.575 -8.518 10.173 1.00 90.75 94 VAL A O 1
ATOM 748 N N . ARG A 1 95 ? -4.655 -6.663 9.314 1.00 90.69 95 ARG A N 1
ATOM 749 C CA . ARG A 1 95 ? -5.615 -5.725 9.912 1.00 90.69 95 ARG A CA 1
ATOM 750 C C . ARG A 1 95 ? -6.772 -5.360 8.991 1.00 90.69 95 ARG A C 1
ATOM 752 O O . ARG A 1 95 ? -7.753 -4.803 9.476 1.00 90.69 95 ARG A O 1
ATOM 759 N N . GLY A 1 96 ? -6.670 -5.650 7.696 1.00 91.06 96 GLY A N 1
ATOM 760 C CA . GLY A 1 96 ? -7.679 -5.286 6.704 1.00 91.06 96 GLY A CA 1
ATOM 761 C C . GLY A 1 96 ? -7.767 -3.788 6.405 1.00 91.06 96 GLY A C 1
ATOM 762 O O . GLY A 1 96 ? -8.736 -3.357 5.782 1.00 91.06 96 GLY A O 1
ATOM 763 N N . CYS A 1 97 ? -6.772 -2.989 6.797 1.00 92.19 97 CYS A N 1
ATOM 764 C CA . CYS A 1 97 ? -6.733 -1.561 6.487 1.00 92.19 97 CYS A CA 1
ATOM 765 C C . CYS A 1 97 ? -6.090 -1.308 5.117 1.00 92.19 97 CYS A C 1
ATOM 767 O O . CYS A 1 97 ? -5.186 -2.032 4.703 1.00 92.19 97 CYS A O 1
ATOM 769 N N . GLY A 1 98 ? -6.532 -0.270 4.409 1.00 94.06 98 GLY A N 1
ATOM 770 C CA . GLY A 1 98 ? -5.822 0.219 3.228 1.00 94.06 98 GLY A CA 1
ATOM 771 C C . GLY A 1 98 ? -4.545 0.961 3.611 1.00 94.06 98 GLY A C 1
ATOM 772 O O . GLY A 1 98 ? -4.311 1.271 4.781 1.00 94.06 98 GLY A O 1
ATOM 773 N N . LEU A 1 99 ? -3.722 1.254 2.617 1.00 93.19 99 LEU A N 1
ATOM 774 C CA . LEU A 1 99 ? -2.453 1.934 2.798 1.00 93.19 99 LEU A CA 1
ATOM 775 C C . LEU A 1 99 ? -2.136 2.806 1.589 1.00 93.19 99 LEU A C 1
ATOM 777 O O . LEU A 1 99 ? -2.215 2.353 0.451 1.00 93.19 99 LEU A O 1
ATOM 781 N N . LEU A 1 100 ? -1.726 4.039 1.849 1.00 91.88 100 LEU A N 1
ATOM 782 C CA . LEU A 1 100 ? -1.062 4.912 0.896 1.00 91.88 100 LEU A CA 1
ATOM 783 C C . LEU A 1 100 ? 0.373 5.125 1.382 1.00 91.88 100 LEU A C 1
ATOM 785 O O . LEU A 1 100 ? 0.592 5.711 2.438 1.00 91.88 100 LEU A O 1
ATOM 789 N N . ARG A 1 101 ? 1.343 4.637 0.615 1.00 89.62 101 ARG A N 1
ATOM 790 C CA . ARG A 1 101 ? 2.769 4.861 0.851 1.00 89.62 101 ARG A CA 1
ATOM 791 C C . ARG A 1 101 ? 3.272 5.912 -0.115 1.00 89.62 101 ARG A C 1
ATOM 793 O O . ARG A 1 101 ? 3.051 5.796 -1.322 1.00 89.62 101 ARG A O 1
ATOM 800 N N . LEU A 1 102 ? 3.988 6.881 0.424 1.00 85.25 102 LEU A N 1
ATOM 801 C CA . LEU A 1 102 ? 4.694 7.894 -0.330 1.00 85.25 102 LEU A CA 1
ATOM 802 C C . LEU A 1 102 ? 6.187 7.771 -0.026 1.00 85.25 102 LEU A C 1
ATOM 804 O O . LEU A 1 102 ? 6.593 7.484 1.102 1.00 85.25 102 LEU A O 1
ATOM 808 N N . GLY A 1 103 ? 6.997 7.959 -1.051 1.00 82.88 103 GLY A N 1
ATOM 809 C CA . GLY A 1 103 ? 8.441 7.971 -0.909 1.00 82.88 103 GLY A CA 1
ATOM 810 C C . GLY A 1 103 ? 9.101 8.363 -2.213 1.00 82.88 103 GLY A C 1
ATOM 811 O O . GLY A 1 103 ? 8.471 8.957 -3.095 1.00 82.88 103 GLY A O 1
ATOM 812 N N . PHE A 1 104 ? 10.355 7.965 -2.362 1.00 78.81 104 PHE A N 1
ATOM 813 C CA . PHE A 1 104 ? 11.122 8.206 -3.572 1.00 78.81 104 PHE A CA 1
ATOM 814 C C . PHE A 1 104 ? 11.729 6.914 -4.086 1.00 78.81 104 PHE A C 1
ATOM 816 O O . PHE A 1 104 ? 12.060 6.006 -3.327 1.00 78.81 104 PHE A O 1
ATOM 823 N N . MET A 1 105 ? 11.888 6.858 -5.396 1.00 76.75 105 MET A N 1
ATOM 824 C CA . MET A 1 105 ? 12.684 5.859 -6.078 1.00 76.75 105 MET A CA 1
ATOM 825 C C . MET A 1 105 ? 13.905 6.544 -6.681 1.00 76.75 105 MET A C 1
ATOM 827 O O . MET A 1 105 ? 13.753 7.576 -7.340 1.00 76.75 105 MET A O 1
ATOM 831 N N . SER A 1 106 ? 15.086 5.965 -6.494 1.00 73.50 106 SER A N 1
ATOM 832 C CA . SER A 1 106 ? 16.322 6.466 -7.088 1.00 73.50 106 SER A CA 1
ATOM 833 C C . SER A 1 106 ? 16.972 5.425 -7.968 1.00 73.50 106 SER A C 1
ATOM 835 O O . SER A 1 106 ? 17.092 4.290 -7.540 1.00 73.50 106 SER A O 1
ATOM 837 N N . PHE A 1 107 ? 17.392 5.823 -9.170 1.00 66.69 107 PHE A N 1
ATOM 838 C CA . PHE A 1 107 ? 18.128 4.975 -10.124 1.00 66.69 107 PHE A CA 1
ATOM 839 C C . PHE A 1 107 ? 19.630 5.299 -10.156 1.00 66.69 107 PHE A C 1
ATOM 841 O O . PHE A 1 107 ? 20.437 4.501 -10.611 1.00 66.69 107 PHE A O 1
ATOM 848 N N . GLU A 1 108 ? 20.005 6.492 -9.697 1.00 64.50 108 GLU A N 1
ATOM 849 C CA . GLU A 1 108 ? 21.374 6.998 -9.569 1.00 64.50 108 GLU A CA 1
ATOM 850 C C . GLU A 1 108 ? 21.394 7.983 -8.383 1.00 64.50 108 GLU A C 1
ATOM 852 O O . GLU A 1 108 ? 20.338 8.519 -8.033 1.00 64.50 108 GLU A O 1
ATOM 857 N N . GLU A 1 109 ? 22.564 8.268 -7.789 1.00 59.72 109 GLU A N 1
ATOM 858 C CA . GLU A 1 109 ? 22.713 9.074 -6.552 1.00 59.72 109 GLU A CA 1
ATOM 859 C C . GLU A 1 109 ? 21.972 10.430 -6.551 1.00 59.72 109 GLU A C 1
ATOM 861 O O . GLU A 1 109 ? 21.667 10.945 -5.482 1.00 59.72 109 GLU A O 1
ATOM 866 N N . ASN A 1 110 ? 21.649 11.004 -7.718 1.00 57.81 110 ASN A N 1
ATOM 867 C CA . ASN A 1 110 ? 21.026 12.329 -7.840 1.00 57.81 110 ASN A CA 1
ATOM 868 C C . ASN A 1 110 ? 19.643 12.354 -8.512 1.00 57.81 110 ASN A C 1
ATOM 870 O O . ASN A 1 110 ? 19.098 13.439 -8.729 1.00 57.81 110 ASN A O 1
ATOM 874 N N . GLN A 1 111 ? 19.057 11.208 -8.863 1.00 64.25 111 GLN A N 1
ATOM 875 C CA . GLN A 1 111 ? 17.719 11.176 -9.463 1.00 64.25 111 GLN A CA 1
ATOM 876 C C . GLN A 1 111 ? 16.727 10.536 -8.504 1.00 64.25 111 GLN A C 1
ATOM 878 O O . GLN A 1 111 ? 16.659 9.319 -8.433 1.00 64.25 111 GLN A O 1
ATOM 883 N N . HIS A 1 112 ? 15.936 11.356 -7.810 1.00 72.75 112 HIS A N 1
ATOM 884 C CA . HIS A 1 112 ? 14.831 10.906 -6.963 1.00 72.75 112 HIS A CA 1
ATOM 885 C C . HIS A 1 112 ? 13.505 11.179 -7.673 1.00 72.75 112 HIS A C 1
ATOM 887 O O . HIS A 1 112 ? 13.132 12.333 -7.892 1.00 72.75 112 HIS A O 1
ATOM 893 N N . GLN A 1 113 ? 12.792 10.121 -8.040 1.00 75.44 113 GLN A N 1
ATOM 894 C CA . GLN A 1 113 ? 11.442 10.209 -8.585 1.00 75.44 113 GLN A CA 1
ATOM 895 C C . GLN A 1 113 ? 10.427 9.937 -7.473 1.00 75.44 113 GLN A C 1
ATOM 897 O O . GLN A 1 113 ? 10.571 8.938 -6.767 1.00 75.44 113 GLN A O 1
ATOM 902 N N . PRO A 1 114 ? 9.398 10.784 -7.300 1.00 78.69 114 PRO A N 1
ATOM 903 C CA . PRO A 1 114 ? 8.320 10.504 -6.365 1.00 78.69 114 PRO A CA 1
ATOM 904 C C . PRO A 1 114 ? 7.653 9.166 -6.685 1.00 78.69 114 PRO A C 1
ATOM 906 O O . PRO A 1 114 ? 7.324 8.876 -7.838 1.00 78.69 114 PRO A O 1
ATOM 909 N N . LEU A 1 115 ? 7.435 8.374 -5.645 1.00 82.12 115 LEU A N 1
ATOM 910 C CA . LEU A 1 115 ? 6.772 7.086 -5.700 1.00 82.12 115 LEU A CA 1
ATOM 911 C C . LEU A 1 115 ? 5.516 7.143 -4.838 1.00 82.12 115 LEU A C 1
ATOM 913 O O . LEU A 1 115 ? 5.590 7.382 -3.634 1.00 82.12 115 LEU A O 1
ATOM 917 N N . GLU A 1 116 ? 4.372 6.847 -5.446 1.00 87.00 116 GLU A N 1
ATOM 918 C CA . GLU A 1 116 ? 3.119 6.662 -4.718 1.00 87.00 116 GLU A CA 1
ATOM 919 C C . GLU A 1 116 ? 2.642 5.221 -4.890 1.00 87.00 116 GLU A C 1
ATOM 921 O O . GLU A 1 116 ? 2.585 4.696 -6.005 1.00 87.00 116 GLU A O 1
ATOM 926 N N . VAL A 1 117 ? 2.280 4.575 -3.786 1.00 90.62 117 VAL A N 1
ATOM 927 C CA . VAL A 1 117 ? 1.680 3.240 -3.799 1.00 90.62 117 VAL A CA 1
ATOM 928 C C . VAL A 1 117 ? 0.401 3.272 -2.989 1.00 90.62 117 VAL A C 1
ATOM 930 O O . VAL A 1 117 ? 0.435 3.486 -1.780 1.00 90.62 117 VAL A O 1
ATOM 933 N N . LEU A 1 118 ? -0.729 3.022 -3.645 1.00 93.56 118 LEU A N 1
ATOM 934 C CA . LEU A 1 118 ? -1.996 2.774 -2.967 1.00 93.56 118 LEU A CA 1
ATOM 935 C C . LEU A 1 118 ? -2.250 1.275 -2.957 1.00 93.56 118 LEU A C 1
ATOM 937 O O . LEU A 1 118 ? -2.459 0.689 -4.018 1.00 93.56 118 LEU A O 1
ATOM 941 N N . ALA A 1 119 ? -2.259 0.676 -1.774 1.00 95.38 119 ALA A N 1
ATOM 942 C CA . ALA A 1 119 ? -2.467 -0.743 -1.566 1.00 95.38 119 ALA A CA 1
ATOM 943 C C . ALA A 1 119 ? -3.737 -0.972 -0.738 1.00 95.38 119 ALA A C 1
ATOM 945 O O . ALA A 1 119 ? -3.882 -0.456 0.370 1.00 95.38 119 ALA A O 1
ATOM 946 N N . LEU A 1 120 ? -4.694 -1.707 -1.303 1.00 96.38 120 LEU A N 1
ATOM 947 C CA . LEU A 1 120 ? -6.024 -1.884 -0.728 1.00 96.38 120 LEU A CA 1
ATOM 948 C C . LEU A 1 120 ? -6.342 -3.373 -0.537 1.00 96.38 120 LEU A C 1
ATOM 950 O O . LEU A 1 120 ? -6.124 -4.172 -1.456 1.00 96.38 120 LEU A O 1
ATOM 954 N N . PRO A 1 121 ? -6.867 -3.762 0.636 1.00 95.62 121 PRO A N 1
ATOM 955 C CA . PRO A 1 121 ? -7.138 -5.151 0.959 1.00 95.62 121 PRO A CA 1
ATOM 956 C C . PRO A 1 121 ? -8.463 -5.628 0.361 1.00 95.62 121 PRO A C 1
ATOM 958 O O . PRO A 1 121 ? -9.447 -4.885 0.282 1.00 95.62 121 PRO A O 1
ATOM 961 N N . PHE A 1 122 ? -8.498 -6.908 0.005 1.00 95.50 122 PHE A N 1
ATOM 962 C CA . PHE A 1 122 ? -9.682 -7.644 -0.419 1.00 95.50 122 PHE A CA 1
ATOM 963 C C . PHE A 1 122 ? -9.738 -8.995 0.286 1.00 95.50 122 PHE A C 1
ATOM 965 O O . PHE A 1 122 ? -8.760 -9.734 0.274 1.00 95.50 122 PHE A O 1
ATOM 972 N N . ALA A 1 123 ? -10.893 -9.362 0.832 1.00 94.31 123 ALA A N 1
ATOM 973 C CA . ALA A 1 123 ? -11.082 -10.640 1.497 1.00 94.31 123 ALA A CA 1
ATOM 974 C C . ALA A 1 123 ? -11.137 -11.797 0.478 1.00 94.31 123 ALA A C 1
ATOM 976 O O . ALA A 1 123 ? -11.952 -11.781 -0.447 1.00 94.31 123 ALA A O 1
ATOM 977 N N . ASP A 1 124 ? -10.305 -12.819 0.649 1.00 91.69 124 ASP A N 1
ATOM 978 C CA . ASP A 1 124 ? -10.294 -14.060 -0.125 1.00 91.69 124 ASP A CA 1
ATOM 979 C C . ASP A 1 124 ? -10.248 -15.276 0.806 1.00 91.69 124 ASP A C 1
ATOM 981 O O . ASP A 1 124 ? -9.240 -15.555 1.446 1.00 91.69 124 ASP A O 1
ATOM 985 N N . ALA A 1 125 ? -11.332 -16.052 0.819 1.00 82.81 125 ALA A N 1
ATOM 986 C CA . ALA A 1 125 ? -11.452 -17.260 1.633 1.00 82.81 125 ALA A CA 1
ATOM 987 C C . ALA A 1 125 ? -10.474 -18.388 1.244 1.00 82.81 125 ALA A C 1
ATOM 989 O O . ALA A 1 125 ? -10.381 -19.385 1.955 1.00 82.81 125 ALA A O 1
ATOM 990 N N . ARG A 1 126 ? -9.779 -18.276 0.104 1.00 79.56 126 ARG A N 1
ATOM 991 C CA . ARG A 1 126 ? -8.839 -19.297 -0.392 1.00 79.56 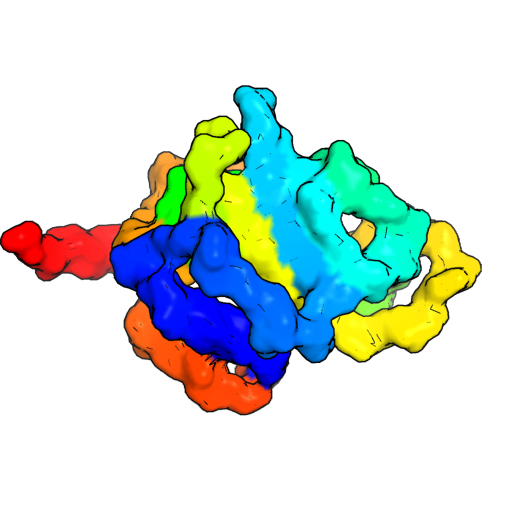126 ARG A CA 1
ATOM 992 C C . ARG A 1 126 ? -7.407 -19.095 0.101 1.00 79.56 126 ARG A C 1
ATOM 994 O O . ARG A 1 126 ? -6.568 -19.954 -0.147 1.00 79.56 126 ARG A O 1
ATOM 1001 N N . VAL A 1 127 ? -7.132 -17.974 0.760 1.00 76.44 127 VAL A N 1
ATOM 1002 C CA . VAL A 1 127 ? -5.799 -17.570 1.215 1.00 76.44 127 VAL A CA 1
ATOM 1003 C C . VAL A 1 127 ? -5.711 -17.737 2.730 1.00 76.44 127 VAL A C 1
ATOM 1005 O O . VAL A 1 127 ? -6.672 -17.434 3.432 1.00 76.44 127 VAL A O 1
ATOM 1008 N N . MET A 1 128 ? -4.561 -18.175 3.254 1.00 67.81 128 MET A N 1
ATOM 1009 C CA . MET A 1 128 ? -4.368 -18.401 4.699 1.00 67.81 128 MET A CA 1
ATOM 1010 C C . MET A 1 128 ? -4.621 -17.143 5.547 1.00 67.81 128 MET A C 1
ATOM 1012 O O . MET A 1 128 ? -5.206 -17.243 6.620 1.00 67.81 128 MET A O 1
ATOM 1016 N N . GLY A 1 129 ? -4.242 -15.961 5.051 1.00 69.25 129 GLY A N 1
ATOM 1017 C CA . GLY A 1 129 ? -4.526 -14.673 5.696 1.00 69.25 129 GLY A CA 1
ATOM 1018 C C . GLY A 1 129 ? -5.934 -14.127 5.444 1.00 69.25 129 GLY A C 1
ATOM 1019 O O . GLY A 1 129 ? -6.266 -13.052 5.931 1.00 69.25 129 GLY A O 1
ATOM 1020 N N . GLY A 1 130 ? -6.755 -14.810 4.640 1.00 84.12 130 GLY A N 1
ATOM 1021 C CA . GLY A 1 130 ? -8.107 -14.376 4.296 1.00 84.12 130 GLY A CA 1
ATOM 1022 C C . GLY A 1 130 ? -8.181 -13.065 3.509 1.00 84.12 130 GLY A C 1
ATOM 1023 O O . GLY A 1 130 ? -9.281 -12.649 3.161 1.00 84.12 130 GLY A O 1
ATOM 1024 N N . ILE A 1 131 ? -7.052 -12.398 3.250 1.00 85.94 131 ILE A N 1
ATOM 1025 C CA . ILE A 1 131 ? -6.946 -11.077 2.635 1.00 85.94 131 ILE A CA 1
ATOM 1026 C C . ILE A 1 131 ? -5.794 -11.093 1.628 1.00 85.94 131 ILE A C 1
ATOM 1028 O O . ILE A 1 131 ? -4.699 -11.578 1.909 1.00 85.94 131 ILE A O 1
ATOM 1032 N N . VAL A 1 132 ? -6.052 -10.537 0.449 1.00 88.94 132 VAL A N 1
ATOM 1033 C CA . VAL A 1 132 ? -5.041 -10.185 -0.549 1.00 88.94 132 VAL A CA 1
ATOM 1034 C C . VAL A 1 132 ? -4.967 -8.676 -0.656 1.00 88.94 132 VAL A C 1
ATOM 1036 O O . VAL A 1 132 ? -5.976 -7.986 -0.513 1.00 88.94 132 VAL A O 1
ATOM 1039 N N . MET A 1 133 ? -3.786 -8.159 -0.944 1.00 90.62 133 MET A N 1
ATOM 1040 C CA . MET A 1 133 ? -3.592 -6.734 -1.147 1.00 90.62 133 MET A CA 1
ATOM 1041 C C . MET A 1 133 ? -3.422 -6.469 -2.634 1.00 90.62 133 MET A C 1
ATOM 1043 O O . MET A 1 133 ? -2.593 -7.094 -3.289 1.00 90.62 133 MET A O 1
ATOM 1047 N N . VAL A 1 134 ? -4.214 -5.551 -3.172 1.00 90.50 134 VAL A N 1
ATOM 1048 C CA . VAL A 1 134 ? -4.085 -5.093 -4.553 1.00 90.50 134 VAL A CA 1
ATOM 1049 C C . VAL A 1 134 ? -3.527 -3.686 -4.503 1.00 90.50 134 VAL A C 1
ATOM 1051 O O . VAL A 1 134 ? -4.103 -2.826 -3.841 1.00 90.50 134 VAL A O 1
ATOM 1054 N N . ALA A 1 135 ? -2.414 -3.456 -5.185 1.00 88.94 135 ALA A N 1
ATOM 1055 C CA . ALA A 1 135 ? -1.755 -2.166 -5.197 1.00 88.94 135 ALA A CA 1
ATOM 1056 C C . ALA A 1 135 ? -1.707 -1.577 -6.601 1.00 88.94 135 ALA A C 1
ATOM 1058 O O . ALA A 1 135 ? -1.539 -2.315 -7.569 1.00 88.94 135 ALA A O 1
ATOM 1059 N N . VAL A 1 136 ? -1.828 -0.255 -6.695 1.00 88.06 136 VAL A N 1
ATOM 1060 C CA . VAL A 1 136 ? -1.486 0.536 -7.883 1.00 88.06 136 VAL A CA 1
ATOM 1061 C C . VAL A 1 136 ? -0.259 1.361 -7.529 1.00 88.06 136 VAL A C 1
ATOM 1063 O O . VAL A 1 136 ? -0.257 2.073 -6.521 1.00 88.06 136 VAL A O 1
ATOM 1066 N N . VAL A 1 137 ? 0.771 1.262 -8.360 1.00 85.75 137 VAL A N 1
ATOM 1067 C CA . VAL A 1 137 ? 2.005 2.033 -8.230 1.00 85.75 137 VAL A CA 1
ATOM 1068 C C . VAL A 1 137 ? 1.957 3.167 -9.243 1.00 85.75 137 VAL A C 1
ATOM 1070 O O . VAL A 1 137 ? 1.723 2.939 -10.426 1.00 85.75 137 VAL A O 1
ATOM 1073 N N . GLN A 1 138 ? 2.191 4.390 -8.799 1.00 80.00 138 GLN A N 1
ATOM 1074 C CA . GLN A 1 138 ? 2.412 5.520 -9.686 1.00 80.00 138 GLN A CA 1
ATOM 1075 C C . GLN A 1 138 ? 3.891 5.870 -9.664 1.00 80.00 138 GLN A C 1
ATOM 1077 O O . GLN A 1 138 ? 4.379 6.459 -8.695 1.00 80.00 138 GLN A O 1
ATOM 1082 N N . PRO A 1 139 ? 4.602 5.476 -10.732 1.00 64.38 139 PRO A N 1
ATOM 1083 C CA . PRO A 1 139 ? 5.636 6.352 -11.266 1.00 64.38 139 PRO A CA 1
ATOM 1084 C C . PRO A 1 139 ? 5.587 6.261 -12.802 1.00 64.38 139 PRO A C 1
ATOM 1086 O O . PRO A 1 139 ? 6.274 5.478 -13.448 1.00 64.38 139 PRO A O 1
ATOM 1089 N N . PHE A 1 140 ? 4.692 7.035 -13.416 1.00 58.66 140 PHE A N 1
ATOM 1090 C CA . PHE A 1 140 ? 4.324 6.891 -14.834 1.00 58.66 140 PHE A CA 1
ATOM 1091 C C . PHE A 1 140 ? 5.388 7.374 -15.842 1.00 58.66 140 PHE A C 1
ATOM 1093 O O . PHE A 1 140 ? 5.079 7.544 -17.017 1.00 58.66 140 PHE A O 1
ATOM 1100 N N . ALA A 1 141 ? 6.632 7.595 -15.409 1.00 53.59 141 ALA A N 1
ATOM 1101 C CA . ALA A 1 141 ? 7.720 8.125 -16.234 1.00 53.59 141 ALA A CA 1
ATOM 1102 C C . ALA A 1 141 ? 8.818 7.090 -16.564 1.00 53.59 141 ALA A C 1
ATOM 1104 O O . ALA A 1 141 ? 9.904 7.471 -16.986 1.00 53.59 141 ALA A O 1
ATOM 1105 N N . PHE A 1 142 ? 8.563 5.789 -16.384 1.00 56.47 142 PHE A N 1
ATOM 1106 C CA . PHE A 1 142 ? 9.558 4.731 -16.637 1.00 56.47 142 PHE A CA 1
ATOM 1107 C C . PHE A 1 142 ? 9.629 4.220 -18.075 1.00 56.47 142 PHE A C 1
ATOM 1109 O O . PHE A 1 142 ? 10.370 3.273 -18.350 1.00 56.47 142 PHE A O 1
ATOM 1116 N N . GLU A 1 143 ? 8.853 4.788 -18.999 1.00 49.78 143 GLU A N 1
ATOM 1117 C CA . GLU A 1 143 ? 8.973 4.417 -20.406 1.00 49.78 143 GLU A CA 1
ATOM 1118 C C . GLU A 1 143 ? 10.404 4.774 -20.862 1.00 49.78 143 GLU A C 1
ATOM 1120 O O . GLU A 1 143 ? 10.719 5.954 -21.000 1.00 49.78 143 GLU A O 1
ATOM 1125 N N . ASN A 1 144 ? 11.257 3.746 -21.041 1.00 46.19 144 ASN A N 1
ATOM 1126 C CA . ASN A 1 144 ? 12.656 3.740 -21.532 1.00 46.19 144 ASN A CA 1
ATOM 1127 C C . ASN A 1 144 ? 13.799 3.318 -20.573 1.00 46.19 144 ASN A C 1
ATOM 1129 O O . ASN A 1 144 ? 14.957 3.440 -20.969 1.00 46.19 144 ASN A O 1
ATOM 1133 N N . ILE A 1 145 ? 13.558 2.733 -19.391 1.00 52.88 145 ILE A N 1
ATOM 1134 C CA . ILE A 1 145 ? 14.664 2.163 -18.562 1.00 52.88 145 ILE A CA 1
ATOM 1135 C C . ILE A 1 145 ? 15.087 0.742 -19.032 1.00 52.88 145 ILE A C 1
ATOM 1137 O O . ILE A 1 145 ? 15.999 0.123 -18.495 1.00 52.88 145 ILE A O 1
ATOM 1141 N N . ALA A 1 146 ? 14.476 0.235 -20.106 1.00 46.28 146 ALA A N 1
ATOM 1142 C CA . ALA A 1 146 ? 14.500 -1.159 -20.562 1.00 46.28 146 ALA A CA 1
ATOM 1143 C C . ALA A 1 146 ? 15.850 -1.745 -21.058 1.00 46.28 146 ALA A C 1
ATOM 1145 O O . ALA A 1 146 ? 15.835 -2.734 -21.782 1.00 46.28 146 ALA A O 1
ATOM 1146 N N . ASN A 1 147 ? 17.018 -1.190 -20.716 1.00 49.16 147 ASN A N 1
ATOM 1147 C CA . ASN A 1 147 ? 18.311 -1.684 -21.229 1.00 49.16 147 ASN A CA 1
ATOM 1148 C C . ASN A 1 147 ? 19.460 -1.754 -20.209 1.00 49.16 147 ASN A C 1
ATOM 1150 O O . ASN A 1 147 ? 20.608 -1.944 -20.610 1.00 49.16 147 ASN A O 1
ATOM 1154 N N . GLN A 1 148 ? 19.197 -1.620 -18.909 1.00 52.25 148 GLN A N 1
ATOM 1155 C CA . GLN A 1 148 ? 20.229 -1.775 -17.879 1.00 52.25 148 GLN A CA 1
ATOM 1156 C C . GLN A 1 148 ? 19.752 -2.740 -16.793 1.00 52.25 148 GLN A C 1
ATOM 1158 O O . GLN A 1 148 ? 18.560 -2.815 -16.509 1.00 52.25 148 GLN A O 1
ATOM 1163 N N . ASP A 1 149 ? 20.678 -3.503 -16.213 1.00 53.78 149 ASP A N 1
ATOM 1164 C CA . ASP A 1 149 ? 20.420 -4.389 -15.074 1.00 53.78 149 ASP A CA 1
ATOM 1165 C C . ASP A 1 149 ? 20.209 -3.505 -13.826 1.00 53.78 149 ASP A C 1
ATOM 1167 O O . ASP A 1 149 ? 21.099 -3.300 -13.006 1.00 53.78 149 ASP A O 1
ATOM 1171 N N . THR A 1 150 ? 19.054 -2.837 -13.755 1.00 54.91 150 THR A N 1
ATOM 1172 C CA . THR A 1 150 ? 18.780 -1.736 -12.817 1.00 54.91 150 THR A CA 1
ATOM 1173 C C . THR A 1 150 ? 18.411 -2.199 -11.415 1.00 54.91 150 THR A C 1
ATOM 1175 O O . THR A 1 150 ? 18.251 -1.362 -10.531 1.00 54.91 150 THR A O 1
ATOM 1178 N N . ARG A 1 151 ? 18.309 -3.510 -11.163 1.00 55.12 151 ARG A N 1
ATOM 1179 C CA . ARG A 1 151 ? 17.936 -4.046 -9.841 1.00 55.12 151 ARG A CA 1
ATOM 1180 C C . ARG A 1 151 ? 18.870 -3.562 -8.731 1.00 55.12 151 ARG A C 1
ATOM 1182 O O . ARG A 1 151 ? 18.399 -3.225 -7.651 1.00 55.12 151 ARG A O 1
ATOM 1189 N N . ASP A 1 152 ? 20.163 -3.451 -9.036 1.00 54.44 152 ASP A N 1
ATOM 1190 C CA . ASP A 1 152 ? 21.194 -2.982 -8.098 1.00 54.44 152 ASP A CA 1
ATOM 1191 C C . ASP A 1 152 ? 21.285 -1.452 -7.999 1.00 54.44 152 ASP A C 1
ATOM 1193 O O . ASP A 1 152 ? 21.969 -0.924 -7.124 1.00 54.44 152 ASP A O 1
ATOM 1197 N N . LEU A 1 153 ? 20.591 -0.739 -8.886 1.00 54.59 153 LEU A N 1
ATOM 1198 C CA . LEU A 1 153 ? 20.616 0.718 -8.995 1.00 54.59 153 LEU A CA 1
ATOM 1199 C C . LEU A 1 153 ? 19.344 1.372 -8.445 1.00 54.59 153 LEU A C 1
ATOM 1201 O O . LEU A 1 153 ? 19.343 2.576 -8.211 1.00 54.59 153 LEU A O 1
ATOM 1205 N N . VAL A 1 154 ? 18.281 0.591 -8.218 1.00 64.31 154 VAL A N 1
ATOM 1206 C CA . VAL A 1 154 ? 17.009 1.089 -7.691 1.00 64.31 154 VAL A CA 1
ATOM 1207 C C . VAL A 1 154 ? 16.997 1.035 -6.166 1.00 64.31 154 VAL A C 1
ATOM 1209 O O . VAL A 1 154 ? 16.812 -0.029 -5.572 1.00 64.31 154 VAL A O 1
ATOM 1212 N N . SER A 1 155 ? 17.139 2.191 -5.519 1.00 69.06 155 SER A N 1
ATOM 1213 C CA . SER A 1 155 ? 16.785 2.356 -4.108 1.00 69.06 155 SER A CA 1
ATOM 1214 C C . SER A 1 155 ? 15.375 2.930 -3.983 1.00 69.06 155 SER A C 1
ATOM 1216 O O . SER A 1 155 ? 14.894 3.673 -4.840 1.00 69.06 155 SER A O 1
ATOM 1218 N N . MET A 1 156 ? 14.669 2.536 -2.930 1.00 73.56 156 MET A N 1
ATOM 1219 C CA . MET A 1 156 ? 13.297 2.957 -2.679 1.00 73.56 156 MET A CA 1
ATOM 1220 C C . MET A 1 156 ? 13.169 3.346 -1.215 1.00 73.56 156 MET A C 1
ATOM 1222 O O . MET A 1 156 ? 13.139 2.469 -0.353 1.00 73.56 156 MET A O 1
ATOM 1226 N N . GLY A 1 157 ? 13.085 4.650 -0.972 1.00 72.06 157 GLY A N 1
ATOM 1227 C CA . GLY A 1 157 ? 12.852 5.209 0.352 1.00 72.06 157 GLY A CA 1
ATOM 1228 C C . GLY A 1 157 ? 11.375 5.147 0.730 1.00 72.06 157 GLY A C 1
ATOM 1229 O O . GLY A 1 157 ? 10.485 5.161 -0.132 1.00 72.06 157 GLY A O 1
ATOM 1230 N N . VAL A 1 158 ? 11.115 5.081 2.031 1.00 71.62 158 VAL A N 1
ATOM 1231 C CA . VAL A 1 158 ? 9.772 5.163 2.606 1.00 71.62 158 VAL A CA 1
ATOM 1232 C C . VAL A 1 158 ? 9.750 6.340 3.565 1.00 71.62 158 VAL A C 1
ATOM 1234 O O . VAL A 1 158 ? 10.352 6.260 4.627 1.00 71.62 158 VAL A O 1
ATOM 1237 N N . ASP A 1 159 ? 9.045 7.409 3.201 1.00 77.88 159 ASP A N 1
ATOM 1238 C CA . ASP A 1 159 ? 9.011 8.623 4.026 1.00 77.88 159 ASP A CA 1
ATOM 1239 C C . ASP A 1 159 ? 7.708 8.701 4.822 1.00 77.88 159 ASP A C 1
ATOM 1241 O O . ASP A 1 159 ? 7.713 8.823 6.049 1.00 77.88 159 ASP A O 1
ATOM 1245 N N . ASP A 1 160 ? 6.578 8.548 4.125 1.00 87.69 160 ASP A N 1
ATOM 1246 C CA . ASP A 1 160 ? 5.251 8.679 4.713 1.00 87.69 160 ASP A CA 1
ATOM 1247 C C . ASP A 1 160 ? 4.359 7.480 4.390 1.00 87.69 160 ASP A C 1
ATOM 1249 O O . ASP A 1 160 ? 4.222 7.028 3.248 1.00 87.69 160 ASP A O 1
ATOM 1253 N N . ILE A 1 161 ? 3.677 7.002 5.421 1.00 91.25 161 ILE A N 1
ATOM 1254 C CA . ILE A 1 161 ? 2.718 5.911 5.359 1.00 91.25 161 ILE A CA 1
ATOM 1255 C C . ILE A 1 161 ? 1.411 6.391 5.969 1.00 91.25 161 ILE A C 1
ATOM 1257 O O . ILE A 1 161 ? 1.332 6.736 7.147 1.00 91.25 161 ILE A O 1
ATOM 1261 N N . TYR A 1 162 ? 0.354 6.332 5.175 1.00 92.00 162 TYR A N 1
ATOM 1262 C CA . TYR A 1 162 ? -0.993 6.656 5.603 1.00 92.00 162 TYR A CA 1
ATOM 1263 C C . TYR A 1 162 ? -1.850 5.394 5.589 1.00 92.00 162 TYR A C 1
ATOM 1265 O O . TYR A 1 162 ? -2.137 4.828 4.533 1.00 92.00 162 TYR A O 1
ATOM 1273 N N . LEU A 1 163 ? -2.270 4.943 6.765 1.00 94.06 163 LEU A N 1
ATOM 1274 C CA . LEU A 1 163 ? -3.203 3.835 6.915 1.00 94.06 163 LEU A CA 1
ATOM 1275 C C . LEU A 1 163 ? -4.627 4.340 6.681 1.00 94.06 163 LEU A C 1
ATOM 1277 O O . LEU A 1 163 ? -5.049 5.335 7.266 1.00 94.06 163 LEU A O 1
ATOM 1281 N N . ILE A 1 164 ? -5.371 3.637 5.834 1.00 92.75 164 ILE A N 1
ATOM 1282 C CA . ILE A 1 164 ? -6.775 3.908 5.524 1.00 92.75 164 ILE A CA 1
ATOM 1283 C C . ILE A 1 164 ? -7.621 2.944 6.366 1.00 92.75 164 ILE A C 1
ATOM 1285 O O . ILE A 1 164 ? -7.637 1.744 6.065 1.00 92.75 164 ILE A O 1
ATOM 1289 N N . PRO A 1 165 ? -8.312 3.413 7.420 1.00 88.44 165 PRO A N 1
ATOM 1290 C CA . PRO A 1 165 ? -9.079 2.539 8.305 1.00 88.44 165 PRO A CA 1
ATOM 1291 C C . PRO A 1 165 ? -10.143 1.738 7.547 1.00 88.44 165 PRO A C 1
ATOM 1293 O O . PRO A 1 165 ? -10.825 2.281 6.679 1.00 88.44 165 PRO A O 1
ATOM 1296 N N . SER A 1 166 ? -10.278 0.444 7.863 1.00 84.25 166 SER A N 1
ATOM 1297 C CA . SER A 1 166 ? -11.319 -0.424 7.291 1.00 84.25 166 SER A CA 1
ATOM 1298 C C . SER A 1 166 ? -11.376 -1.793 7.980 1.00 84.25 166 SER A C 1
ATOM 1300 O O . SER A 1 166 ? -10.471 -2.597 7.797 1.00 84.25 166 SER A O 1
ATOM 1302 N N . PRO A 1 167 ? -12.428 -2.134 8.742 1.00 76.38 167 PRO A N 1
ATOM 1303 C CA . PRO A 1 167 ? -13.299 -1.222 9.492 1.00 76.38 167 PRO A CA 1
ATOM 1304 C C . PRO A 1 167 ? -12.587 -0.574 10.690 1.00 76.38 167 PRO A C 1
ATOM 1306 O O . PRO A 1 167 ? -13.106 0.356 11.301 1.00 76.38 167 PRO A O 1
ATOM 1309 N N . HIS A 1 168 ? -11.417 -1.088 11.069 1.00 83.62 168 HIS A N 1
ATOM 1310 C CA . HIS A 1 168 ? -10.722 -0.697 12.287 1.00 83.62 168 HIS A CA 1
ATOM 1311 C C . HIS A 1 168 ? -9.506 0.178 11.991 1.00 83.62 168 HIS A C 1
ATOM 1313 O O . HIS A 1 168 ? -8.843 0.037 10.961 1.00 83.62 168 HIS A O 1
ATOM 1319 N N . VAL A 1 169 ? -9.221 1.070 12.929 1.00 87.50 169 VAL A N 1
ATOM 1320 C CA . VAL A 1 169 ? -7.985 1.829 13.029 1.00 87.50 169 VAL A CA 1
ATOM 1321 C C 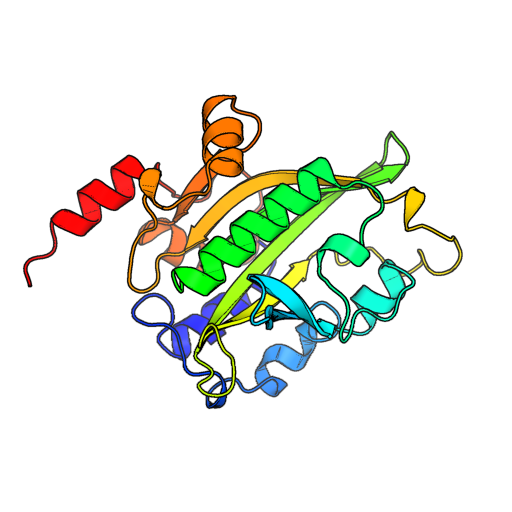. VAL A 1 169 ? -6.902 0.896 13.554 1.00 87.50 169 VAL A C 1
ATOM 1323 O O . VAL A 1 169 ? -7.113 0.102 14.477 1.00 87.50 169 VAL A O 1
ATOM 1326 N N . VAL A 1 170 ? -5.725 1.002 12.950 1.00 91.19 170 VAL A N 1
ATOM 1327 C CA . VAL A 1 170 ? -4.519 0.345 13.442 1.00 91.19 170 VAL A CA 1
ATOM 1328 C C . VAL A 1 170 ? -3.913 1.196 14.548 1.00 91.19 170 VAL A C 1
ATOM 1330 O O . VAL A 1 170 ? -3.699 2.392 14.370 1.00 91.19 170 VAL A O 1
ATOM 1333 N N . THR A 1 171 ? -3.623 0.578 15.688 1.00 91.56 171 THR A N 1
ATOM 1334 C CA . THR A 1 171 ? -2.983 1.252 16.825 1.00 91.56 171 THR A CA 1
ATOM 1335 C C . THR A 1 171 ? -1.469 1.008 16.826 1.00 91.56 171 THR A C 1
ATOM 1337 O O . THR A 1 171 ? -1.018 -0.003 16.281 1.00 91.56 171 THR A O 1
ATOM 1340 N N . PRO A 1 172 ? -0.653 1.852 17.489 1.00 91.06 172 PRO A N 1
ATOM 1341 C CA . PRO A 1 172 ? 0.800 1.647 17.562 1.00 91.06 172 PRO A CA 1
ATOM 1342 C C . PRO A 1 172 ? 1.217 0.284 18.133 1.00 91.06 172 PRO A C 1
ATOM 1344 O O . PRO A 1 172 ? 2.245 -0.270 17.758 1.00 91.06 172 PRO A O 1
ATOM 1347 N N . LEU A 1 173 ? 0.413 -0.278 19.043 1.00 90.00 173 LEU A N 1
ATOM 1348 C CA . LEU A 1 173 ? 0.666 -1.588 19.656 1.00 90.00 173 LEU A CA 1
ATOM 1349 C C . LEU A 1 173 ? 0.467 -2.756 18.683 1.00 90.00 173 LEU A C 1
ATOM 1351 O O . LEU A 1 173 ? 0.916 -3.863 18.958 1.00 90.00 173 LEU A O 1
ATOM 1355 N N . GLN A 1 174 ? -0.228 -2.520 17.572 1.00 92.38 174 GLN A N 1
ATOM 1356 C CA . GLN A 1 174 ? -0.470 -3.510 16.524 1.00 92.38 174 GLN A CA 1
ATOM 1357 C C . GLN A 1 174 ? 0.606 -3.463 15.435 1.00 92.38 174 GLN A C 1
ATOM 1359 O O . GLN A 1 174 ? 0.586 -4.300 14.534 1.00 92.38 174 GLN A O 1
ATOM 1364 N N . LEU A 1 175 ? 1.533 -2.504 15.516 1.00 93.56 175 LEU A N 1
ATOM 1365 C CA . LEU A 1 175 ? 2.702 -2.458 14.655 1.00 93.56 175 LEU A CA 1
ATOM 1366 C C . LEU A 1 175 ? 3.790 -3.412 15.181 1.00 93.56 175 LEU A C 1
ATOM 1368 O O . LEU A 1 175 ? 4.039 -3.436 16.393 1.00 93.56 175 LEU A O 1
ATOM 1372 N N . PRO A 1 176 ? 4.472 -4.149 14.287 1.00 93.50 176 PRO A N 1
ATOM 1373 C CA . PRO A 1 176 ? 5.717 -4.846 14.587 1.00 93.50 176 PRO A CA 1
ATOM 1374 C C . PRO A 1 176 ? 6.753 -3.951 15.277 1.00 93.50 176 PRO A C 1
ATOM 1376 O O . PRO A 1 176 ? 6.805 -2.738 15.056 1.00 93.50 176 PRO A O 1
ATOM 1379 N N . ASP A 1 177 ? 7.621 -4.559 16.086 1.00 94.00 177 ASP A N 1
ATOM 1380 C CA . ASP A 1 177 ? 8.624 -3.839 16.879 1.00 94.00 177 ASP A CA 1
ATOM 1381 C C . ASP A 1 177 ? 9.573 -2.998 16.021 1.00 94.00 177 ASP A C 1
ATOM 1383 O O . ASP A 1 177 ? 9.937 -1.890 16.423 1.00 94.00 177 ASP A O 1
ATOM 1387 N N . ARG A 1 178 ? 9.946 -3.486 14.832 1.00 91.25 178 ARG A N 1
ATOM 1388 C CA . ARG A 1 178 ? 10.816 -2.762 13.900 1.00 91.25 178 ARG A CA 1
ATOM 1389 C C . ARG A 1 178 ? 10.125 -1.508 13.364 1.00 91.25 178 ARG A C 1
ATOM 1391 O O . ARG A 1 178 ? 10.696 -0.426 13.473 1.00 91.25 178 ARG A O 1
ATOM 1398 N N . LEU A 1 179 ? 8.879 -1.616 12.895 1.00 91.75 179 LEU A N 1
ATOM 1399 C CA . LEU A 1 179 ? 8.088 -0.455 12.472 1.00 91.75 179 LEU A CA 1
ATOM 1400 C C . LEU A 1 179 ? 7.863 0.553 13.595 1.00 91.75 179 LEU A C 1
ATOM 1402 O O . LEU A 1 179 ? 8.023 1.754 13.388 1.00 91.75 179 LEU A O 1
ATOM 1406 N N . ARG A 1 180 ? 7.539 0.083 14.803 1.00 92.75 180 ARG A N 1
ATOM 1407 C CA . ARG A 1 180 ? 7.354 0.966 15.961 1.00 92.75 180 ARG A CA 1
ATOM 1408 C C . ARG A 1 180 ? 8.652 1.689 16.331 1.00 92.75 180 ARG A C 1
ATOM 1410 O O . ARG A 1 180 ? 8.616 2.879 16.647 1.00 92.75 180 ARG A O 1
ATOM 1417 N N . SER A 1 181 ? 9.786 0.991 16.264 1.00 92.50 181 SER A N 1
ATOM 1418 C CA . SER A 1 181 ? 11.118 1.568 16.481 1.00 92.50 181 SER A CA 1
ATOM 1419 C C . SER A 1 181 ? 11.448 2.633 15.433 1.00 92.50 181 SER A C 1
ATOM 1421 O O . SER A 1 181 ? 11.834 3.739 15.802 1.00 92.50 181 SER A O 1
ATOM 1423 N N . ALA A 1 182 ? 11.228 2.337 14.147 1.00 90.06 182 ALA A N 1
ATOM 1424 C CA . ALA A 1 182 ? 11.463 3.270 13.040 1.00 90.06 182 ALA A CA 1
ATOM 1425 C C . ALA A 1 182 ? 10.567 4.520 13.129 1.00 90.06 182 ALA A C 1
ATOM 1427 O O . ALA A 1 182 ? 11.042 5.639 12.943 1.00 90.06 182 ALA A O 1
ATOM 1428 N N . MET A 1 183 ? 9.294 4.338 13.495 1.00 91.25 183 MET A N 1
ATOM 1429 C CA . MET A 1 183 ? 8.348 5.430 13.738 1.00 91.25 183 MET A CA 1
ATOM 1430 C C . MET A 1 183 ? 8.783 6.308 14.923 1.00 91.25 183 MET A C 1
ATOM 1432 O O . MET A 1 183 ? 8.747 7.530 14.838 1.00 91.25 183 MET A O 1
ATOM 1436 N N . THR A 1 184 ? 9.251 5.699 16.019 1.00 90.19 184 THR A N 1
ATOM 1437 C CA . THR A 1 184 ? 9.726 6.432 17.211 1.00 90.19 184 THR A CA 1
ATOM 1438 C C . THR A 1 184 ? 11.029 7.190 16.941 1.00 90.19 184 THR A C 1
ATOM 1440 O O . THR A 1 184 ? 11.228 8.282 17.469 1.00 90.19 184 THR A O 1
ATOM 1443 N N . ALA A 1 185 ? 11.911 6.627 16.112 1.00 90.12 185 ALA A N 1
ATOM 1444 C CA . ALA A 1 185 ? 13.153 7.269 15.687 1.00 90.12 185 ALA A CA 1
ATOM 1445 C C . ALA A 1 185 ? 12.933 8.408 14.671 1.00 90.12 185 ALA A C 1
ATOM 1447 O O . ALA A 1 185 ? 13.869 9.155 14.393 1.00 90.12 185 ALA A O 1
ATOM 1448 N N . GLY A 1 186 ? 11.719 8.547 14.123 1.00 85.81 186 GLY A N 1
ATOM 1449 C CA . GLY A 1 186 ? 11.403 9.529 13.085 1.00 85.81 186 GLY A CA 1
ATOM 1450 C C . GLY A 1 186 ? 11.968 9.176 11.707 1.00 85.81 186 GLY A C 1
ATOM 1451 O O . GLY A 1 186 ? 12.063 10.053 10.856 1.00 85.81 186 GLY A O 1
ATOM 1452 N N . THR A 1 187 ? 12.358 7.915 11.487 1.00 85.75 187 THR A N 1
ATOM 1453 C CA . THR A 1 187 ? 12.838 7.424 10.184 1.00 85.75 187 THR A CA 1
ATOM 1454 C C . THR A 1 187 ? 11.691 7.254 9.194 1.00 85.75 187 THR A C 1
ATOM 1456 O O . THR A 1 187 ? 11.881 7.455 8.004 1.00 85.75 187 THR A O 1
ATOM 1459 N N . ILE A 1 188 ? 10.503 6.904 9.694 1.00 87.50 188 ILE A N 1
ATOM 1460 C CA . ILE A 1 188 ? 9.266 6.820 8.915 1.00 87.50 188 ILE A CA 1
ATOM 1461 C C . ILE A 1 188 ? 8.142 7.520 9.672 1.00 87.50 188 ILE A C 1
ATOM 1463 O O . ILE A 1 188 ? 8.090 7.480 10.905 1.00 87.50 188 ILE A O 1
ATOM 1467 N N . ASN A 1 189 ? 7.203 8.108 8.943 1.00 90.06 189 ASN A N 1
ATOM 1468 C CA . ASN A 1 189 ? 6.000 8.690 9.521 1.00 90.06 189 ASN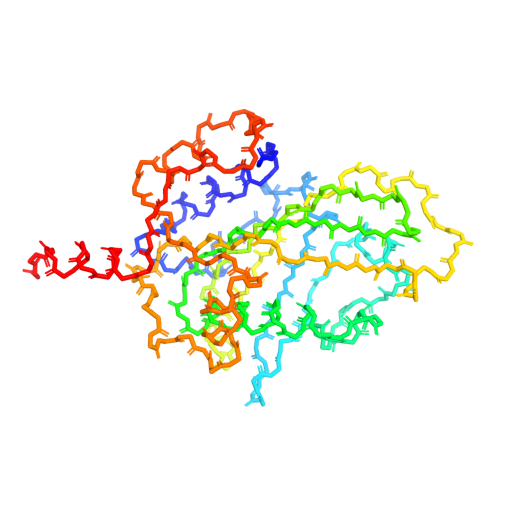 A CA 1
ATOM 1469 C C . ASN A 1 189 ? 4.793 7.802 9.200 1.00 90.06 189 ASN A C 1
ATOM 1471 O O . ASN A 1 189 ? 4.453 7.616 8.035 1.00 90.06 189 ASN A O 1
ATOM 1475 N N . ILE A 1 190 ? 4.139 7.247 10.226 1.00 92.31 190 ILE A N 1
ATOM 1476 C CA . ILE A 1 190 ? 2.922 6.439 10.062 1.00 92.31 190 ILE A CA 1
ATOM 1477 C C . ILE A 1 190 ? 1.740 7.176 10.685 1.00 92.31 190 ILE A C 1
ATOM 1479 O O . ILE A 1 190 ? 1.724 7.459 11.883 1.00 92.31 190 ILE A O 1
ATOM 1483 N N . ARG A 1 191 ? 0.726 7.462 9.870 1.00 93.06 191 ARG A N 1
ATOM 1484 C CA . ARG A 1 191 ? -0.482 8.196 10.265 1.00 93.06 191 ARG A CA 1
ATOM 1485 C C . ARG A 1 191 ? -1.730 7.456 9.810 1.00 93.06 191 ARG A C 1
ATOM 1487 O O . ARG A 1 191 ? -1.673 6.637 8.897 1.00 93.06 191 ARG A O 1
ATOM 1494 N N . ALA A 1 192 ? -2.867 7.749 10.427 1.00 92.25 192 ALA A N 1
ATOM 1495 C CA . ALA A 1 192 ? -4.162 7.285 9.948 1.00 92.25 192 ALA A CA 1
ATOM 1496 C C . ALA A 1 192 ? -4.856 8.406 9.172 1.00 92.25 192 ALA A C 1
ATOM 1498 O O . ALA A 1 192 ? -4.881 9.552 9.623 1.00 92.25 192 ALA A O 1
ATOM 1499 N N . ILE A 1 193 ? -5.431 8.069 8.018 1.00 89.19 193 ILE A N 1
ATOM 1500 C CA . ILE A 1 193 ? -6.310 8.978 7.279 1.00 89.19 193 ILE A CA 1
ATOM 1501 C C . ILE A 1 193 ? -7.640 9.055 8.023 1.00 89.19 193 ILE A C 1
ATOM 1503 O O . ILE A 1 193 ? -8.263 8.024 8.291 1.00 89.19 193 ILE A O 1
ATOM 1507 N N . ASP A 1 194 ? -8.064 10.268 8.359 1.00 82.25 194 ASP A N 1
ATOM 1508 C CA . ASP A 1 194 ? -9.373 10.508 8.962 1.00 82.25 194 ASP A CA 1
ATOM 1509 C C . ASP A 1 194 ? -10.483 10.566 7.891 1.00 82.25 194 ASP A C 1
ATOM 1511 O O . ASP A 1 194 ? -10.256 10.386 6.690 1.00 82.25 194 ASP A O 1
ATOM 1515 N N . SER A 1 195 ? -11.735 10.767 8.305 1.00 74.69 195 SER A N 1
ATOM 1516 C CA . SER A 1 195 ? -12.860 10.814 7.362 1.00 74.69 195 SER A CA 1
ATOM 1517 C C . SER A 1 195 ? -12.771 11.974 6.367 1.00 74.69 195 SER A C 1
ATOM 1519 O O . SER A 1 195 ? -13.245 11.840 5.236 1.00 74.69 195 SER A O 1
ATOM 1521 N N . GLU A 1 196 ? -12.188 13.098 6.787 1.00 76.50 196 GLU A N 1
ATOM 1522 C CA . GLU A 1 196 ? -12.012 14.290 5.957 1.00 76.50 196 GLU A CA 1
ATOM 1523 C C . GLU A 1 196 ? -10.953 14.019 4.891 1.00 76.50 196 GLU A C 1
ATOM 1525 O O . GLU A 1 196 ? -11.250 14.111 3.700 1.00 76.50 196 GLU A O 1
ATOM 1530 N N . GLY A 1 197 ? -9.787 13.519 5.294 1.00 79.88 197 GLY A N 1
ATOM 1531 C CA . GLY A 1 197 ? -8.712 13.146 4.388 1.00 79.88 197 GLY A CA 1
ATOM 1532 C C . GLY A 1 197 ? -9.133 12.063 3.409 1.00 79.88 197 GLY A C 1
ATOM 1533 O O . GLY A 1 197 ? -8.824 12.148 2.224 1.00 79.88 197 GLY A O 1
ATOM 1534 N N . LEU A 1 198 ? -9.930 11.081 3.838 1.00 78.00 198 LEU A N 1
ATOM 1535 C CA . LEU A 1 198 ? -10.443 10.058 2.929 1.00 78.00 198 LEU A CA 1
ATOM 1536 C C . LEU A 1 198 ? -11.417 10.650 1.893 1.00 78.00 198 LEU A C 1
ATOM 1538 O O . LEU A 1 198 ? -11.458 10.190 0.746 1.00 78.00 198 LEU A O 1
ATOM 1542 N N . SER A 1 199 ? -12.208 11.657 2.277 1.00 77.88 199 SER A N 1
ATOM 1543 C CA . SER A 1 199 ? -13.075 12.405 1.360 1.00 77.88 199 SER A CA 1
ATOM 1544 C C . SER A 1 199 ? -12.259 13.251 0.382 1.00 77.88 199 SER A C 1
ATOM 1546 O O . SER A 1 199 ? -12.501 13.185 -0.825 1.00 77.88 199 SER A O 1
ATOM 1548 N N . GLU A 1 200 ? -11.252 13.976 0.861 1.00 79.94 200 GLU A N 1
ATOM 1549 C CA . GLU A 1 200 ? -10.352 14.758 0.011 1.00 79.94 200 GLU A CA 1
ATOM 1550 C C . GLU A 1 200 ? -9.602 13.876 -0.987 1.00 79.94 200 GLU A C 1
ATOM 1552 O O . GLU A 1 200 ? -9.635 14.146 -2.187 1.00 79.94 200 GLU A O 1
ATOM 1557 N N . LEU A 1 201 ? -9.029 12.755 -0.530 1.00 78.06 201 LEU A N 1
ATOM 1558 C CA . LEU A 1 201 ? -8.378 11.774 -1.399 1.00 78.06 201 LEU A CA 1
ATOM 1559 C C . LEU A 1 201 ? -9.314 11.273 -2.508 1.00 78.06 201 LEU A C 1
ATOM 1561 O O . LEU A 1 201 ? -8.867 11.056 -3.630 1.00 78.06 201 LEU A O 1
ATOM 1565 N N . SER A 1 202 ? -10.602 11.077 -2.207 1.00 71.56 202 SER A N 1
ATOM 1566 C CA . SER A 1 202 ? -11.585 10.595 -3.190 1.00 71.56 202 SER A CA 1
ATOM 1567 C C . SER A 1 202 ? -12.005 11.637 -4.228 1.00 71.56 202 SER A C 1
ATOM 1569 O O . SER A 1 202 ? -12.465 11.267 -5.310 1.00 71.56 202 SER A O 1
ATOM 1571 N N . GLN A 1 203 ? -11.862 12.923 -3.903 1.00 73.38 203 GLN A N 1
ATOM 1572 C CA . GLN A 1 203 ? -12.278 14.050 -4.744 1.00 73.38 203 GLN A CA 1
ATOM 1573 C C . GLN A 1 203 ? -11.097 14.744 -5.437 1.00 73.38 203 GLN A C 1
ATOM 1575 O O . GLN A 1 203 ? -11.302 15.564 -6.332 1.00 73.38 203 GLN A O 1
ATOM 1580 N N . ALA A 1 204 ? -9.865 14.430 -5.037 1.00 66.81 204 ALA A N 1
ATOM 1581 C CA . ALA A 1 204 ? -8.669 15.035 -5.592 1.00 66.81 204 ALA A CA 1
ATOM 1582 C C . ALA A 1 204 ? -8.493 14.683 -7.079 1.00 66.81 204 ALA A C 1
ATOM 1584 O O . ALA A 1 204 ? -8.479 13.516 -7.457 1.00 66.81 204 ALA A O 1
ATOM 1585 N N . ASN A 1 205 ? -8.288 15.701 -7.921 1.00 55.50 205 ASN A N 1
ATOM 1586 C CA . ASN A 1 205 ? -7.839 15.508 -9.307 1.00 55.50 205 ASN A CA 1
ATOM 1587 C C . ASN A 1 205 ? -6.307 15.393 -9.402 1.00 55.50 205 ASN A C 1
ATOM 1589 O O . ASN A 1 205 ? -5.806 14.644 -10.234 1.00 55.50 205 ASN A O 1
ATOM 1593 N N . THR A 1 206 ? -5.584 16.095 -8.521 1.00 57.34 206 THR A N 1
ATOM 1594 C CA . THR A 1 206 ? -4.131 15.989 -8.321 1.00 57.34 206 THR A CA 1
ATOM 1595 C C . THR A 1 206 ? -3.814 16.445 -6.899 1.00 57.34 206 THR A C 1
ATOM 1597 O O . THR A 1 206 ? -4.001 17.620 -6.583 1.00 57.34 206 THR A O 1
ATOM 1600 N N . ILE A 1 207 ? -3.307 15.567 -6.032 1.00 56.38 207 ILE A N 1
ATOM 1601 C CA . ILE A 1 207 ? -2.738 16.028 -4.750 1.00 56.38 207 ILE A CA 1
ATOM 1602 C C . ILE A 1 207 ? -1.332 16.519 -5.044 1.00 56.38 207 ILE A C 1
ATOM 1604 O O . ILE A 1 207 ? -0.475 15.734 -5.444 1.00 56.38 207 ILE A O 1
ATOM 1608 N N . SER A 1 208 ? -1.146 17.831 -4.930 1.00 46.22 208 SER A N 1
ATOM 1609 C CA . SER A 1 208 ? 0.017 18.523 -5.487 1.00 46.22 208 SER A CA 1
ATOM 1610 C C . SER A 1 208 ? 1.210 18.566 -4.533 1.00 46.22 208 SER A C 1
ATOM 1612 O O . SER A 1 208 ? 2.312 18.873 -4.987 1.00 46.22 208 SER A O 1
ATOM 1614 N N . ARG A 1 209 ? 1.034 18.252 -3.240 1.00 51.31 209 ARG A N 1
ATOM 1615 C CA . ARG A 1 209 ? 2.127 18.189 -2.259 1.00 51.31 209 ARG A CA 1
ATOM 1616 C C . ARG A 1 209 ? 1.889 17.129 -1.184 1.00 51.31 209 ARG A C 1
ATOM 1618 O O . ARG A 1 209 ? 0.793 17.012 -0.640 1.00 51.31 209 ARG A O 1
ATOM 1625 N N . LEU A 1 210 ? 2.949 16.375 -0.890 1.00 43.78 210 LEU A N 1
ATOM 1626 C CA . LEU A 1 210 ? 3.071 15.559 0.315 1.00 43.78 210 LEU A CA 1
ATOM 1627 C C . LEU A 1 210 ? 2.959 16.460 1.560 1.00 43.78 210 LEU A C 1
ATOM 1629 O O . LEU A 1 210 ? 3.502 17.565 1.564 1.00 43.78 210 LEU A O 1
ATOM 1633 N N . GLY A 1 211 ? 2.258 15.988 2.595 1.00 51.06 211 GLY A N 1
ATOM 1634 C CA . GLY A 1 211 ? 2.107 16.673 3.890 1.00 51.06 211 GLY A CA 1
ATOM 1635 C C . GLY A 1 211 ? 0.771 17.391 4.121 1.00 51.06 211 GLY A C 1
ATOM 1636 O O . GLY A 1 211 ? 0.498 17.797 5.246 1.00 51.06 211 GLY A O 1
ATOM 1637 N N . GLU A 1 212 ? -0.075 17.513 3.096 1.00 64.31 212 GLU A N 1
ATOM 1638 C CA . GLU A 1 212 ? -1.394 18.163 3.204 1.00 64.31 212 GLU A CA 1
ATOM 1639 C C . GLU A 1 212 ? -2.553 17.175 3.362 1.00 64.31 212 GLU A C 1
ATOM 1641 O O . GLU A 1 212 ? -3.680 17.613 3.529 1.00 64.31 212 GLU A O 1
ATOM 1646 N N . ILE A 1 213 ? -2.305 15.858 3.324 1.00 74.31 213 ILE A N 1
ATOM 1647 C CA . ILE A 1 213 ? -3.372 14.861 3.485 1.00 74.31 213 ILE A CA 1
ATOM 1648 C C . ILE A 1 213 ? -3.874 14.922 4.937 1.00 74.31 213 ILE A C 1
ATOM 1650 O O . ILE A 1 213 ? -3.098 14.572 5.844 1.00 74.31 213 ILE A O 1
ATOM 1654 N N . PRO A 1 214 ? -5.143 15.316 5.181 1.00 82.38 214 PRO A N 1
ATOM 1655 C CA . PRO A 1 214 ? -5.707 15.325 6.522 1.00 82.38 214 PRO A CA 1
ATOM 1656 C C . PRO A 1 214 ? -5.584 13.936 7.139 1.00 82.38 214 PRO A C 1
ATOM 1658 O O . PRO A 1 214 ? -5.980 12.910 6.574 1.00 82.38 214 PRO A O 1
ATOM 1661 N N . SER A 1 215 ? -4.875 13.899 8.255 1.00 88.62 215 SER A N 1
ATOM 1662 C CA . SER A 1 215 ? -4.467 12.671 8.908 1.00 88.62 215 SER A CA 1
ATOM 1663 C C . SER A 1 215 ? -4.096 12.960 10.348 1.00 88.62 215 SER A C 1
ATOM 1665 O O . SER A 1 215 ? -3.612 14.043 10.698 1.00 88.62 215 SER A O 1
ATOM 1667 N N . VAL A 1 216 ? -4.243 11.949 11.184 1.00 90.75 216 VAL A N 1
ATOM 1668 C CA . VAL A 1 216 ? -3.986 12.018 12.621 1.00 90.75 216 VAL A CA 1
ATOM 1669 C C . VAL A 1 216 ? -2.954 10.967 13.017 1.00 90.75 216 VAL A C 1
ATOM 1671 O O . VAL A 1 216 ? -2.684 10.024 12.264 1.00 90.75 216 VAL A O 1
ATOM 1674 N N . SER A 1 217 ? -2.351 11.119 14.197 1.00 91.50 217 SER A N 1
ATOM 1675 C CA . SER A 1 217 ? -1.489 10.059 14.728 1.00 91.50 217 SER A CA 1
ATOM 1676 C C . SER A 1 217 ? -2.302 8.782 14.979 1.00 91.50 217 SER A C 1
ATOM 1678 O O . SER A 1 217 ? -3.525 8.828 15.151 1.00 91.50 217 SER A O 1
ATOM 1680 N N . LEU A 1 218 ? -1.638 7.626 15.022 1.00 91.25 218 LEU A N 1
ATOM 1681 C CA . LEU A 1 218 ? -2.327 6.359 15.283 1.00 91.25 218 LEU A CA 1
ATOM 1682 C C . LEU A 1 218 ? -2.974 6.327 16.680 1.00 91.25 218 LEU A C 1
ATOM 1684 O O . LEU A 1 218 ? -4.028 5.721 16.860 1.00 91.25 218 LEU A O 1
ATOM 1688 N N . GLU A 1 219 ? -2.385 7.007 17.666 1.00 90.56 219 GLU A N 1
ATOM 1689 C CA . GLU A 1 219 ? -2.959 7.187 19.005 1.00 90.56 219 GLU A CA 1
ATOM 1690 C C . GLU A 1 219 ? -4.243 8.017 18.962 1.00 90.56 219 GLU A C 1
ATOM 1692 O O . GLU A 1 219 ? -5.240 7.650 19.583 1.00 90.56 219 GLU A O 1
ATOM 1697 N N . GLN A 1 220 ? -4.230 9.124 18.213 1.00 90.00 220 GLN A N 1
ATOM 1698 C CA . GLN A 1 220 ? -5.391 9.999 18.055 1.00 90.00 220 GLN A CA 1
ATOM 1699 C C . GLN A 1 220 ? -6.535 9.275 17.341 1.00 90.00 220 GLN A C 1
ATOM 1701 O O . GLN A 1 220 ? -7.669 9.317 17.814 1.00 90.00 220 GLN A O 1
ATOM 1706 N N . ALA A 1 221 ? -6.241 8.558 16.254 1.00 86.62 221 ALA A N 1
ATOM 1707 C CA . ALA A 1 221 ? -7.242 7.767 15.543 1.00 86.62 221 ALA A CA 1
ATOM 1708 C C . ALA A 1 221 ? -7.839 6.663 16.429 1.00 86.62 221 ALA A C 1
ATOM 1710 O O . ALA A 1 221 ? -9.049 6.440 16.414 1.00 86.62 221 ALA A O 1
ATOM 1711 N N . ALA A 1 222 ? -7.006 5.990 17.232 1.00 85.62 222 ALA A N 1
ATOM 1712 C CA . ALA A 1 222 ? -7.470 4.966 18.162 1.00 85.62 222 ALA A CA 1
ATOM 1713 C C . ALA A 1 222 ? -8.408 5.551 19.229 1.00 85.62 222 ALA A C 1
ATOM 1715 O O . ALA A 1 222 ? -9.433 4.948 19.539 1.00 85.62 222 ALA A O 1
ATOM 1716 N N . ALA A 1 223 ? -8.090 6.739 19.755 1.00 84.94 223 ALA A N 1
ATOM 1717 C CA . ALA A 1 223 ? -8.940 7.441 20.713 1.00 84.94 223 ALA A CA 1
ATOM 1718 C C . ALA A 1 223 ? -10.289 7.854 20.100 1.00 84.94 223 ALA A C 1
ATOM 1720 O O . ALA A 1 223 ? -11.322 7.673 20.733 1.00 84.94 223 ALA A O 1
ATOM 1721 N N . GLN A 1 224 ? -10.293 8.340 18.855 1.00 79.81 224 GLN A N 1
ATOM 1722 C CA . GLN A 1 224 ? -11.514 8.743 18.144 1.00 79.81 224 GLN A CA 1
ATOM 1723 C C . GLN A 1 224 ? -12.427 7.559 17.796 1.00 79.81 224 GLN A C 1
ATOM 1725 O O . GLN A 1 224 ? -13.645 7.711 17.758 1.00 79.81 224 GLN A O 1
ATOM 1730 N N . GLN A 1 225 ? -11.868 6.369 17.552 1.00 69.31 225 GLN A N 1
ATOM 1731 C CA . GLN A 1 225 ? -12.668 5.180 17.249 1.00 69.31 225 GLN A CA 1
ATOM 1732 C C . GLN A 1 225 ? -13.296 4.533 18.498 1.00 69.31 225 GLN A C 1
ATOM 1734 O O . GLN A 1 225 ? -14.303 3.836 18.382 1.00 69.31 225 GLN A O 1
ATOM 1739 N N . LEU A 1 226 ? -12.746 4.786 19.691 1.00 47.84 226 LEU A N 1
ATOM 1740 C CA . LEU A 1 226 ? -13.333 4.347 20.964 1.00 47.84 226 LEU A CA 1
ATOM 1741 C C . LEU A 1 226 ? -14.617 5.116 21.341 1.00 47.84 226 LEU A C 1
ATOM 1743 O O . LEU A 1 226 ? -15.310 4.692 22.262 1.00 47.84 226 LEU A O 1
ATOM 1747 N N . ASP A 1 227 ? -14.954 6.190 20.617 1.00 39.06 227 ASP A N 1
ATOM 1748 C CA . ASP A 1 227 ? -16.119 7.055 20.867 1.00 39.06 227 ASP A CA 1
ATOM 1749 C C . ASP A 1 227 ? -17.368 6.706 20.027 1.00 39.06 227 ASP A C 1
ATOM 1751 O O . ASP A 1 227 ? -18.365 7.428 20.070 1.00 39.06 227 ASP A O 1
ATOM 1755 N N . VAL A 1 228 ? -17.366 5.595 19.278 1.00 35.97 228 VAL A N 1
ATOM 1756 C CA . VAL A 1 228 ? -18.571 5.107 18.581 1.00 35.97 228 VAL A CA 1
ATOM 1757 C C . VAL A 1 228 ? -19.293 4.094 19.481 1.00 35.97 228 VAL A C 1
ATOM 1759 O O . VAL A 1 228 ? -18.758 3.006 19.701 1.00 35.97 228 VAL A O 1
ATOM 1762 N N . PRO A 1 229 ? -20.490 4.404 20.021 1.00 29.47 229 PRO A N 1
ATOM 1763 C CA . PRO A 1 229 ? -21.260 3.436 20.794 1.00 29.47 229 PRO A CA 1
ATOM 1764 C C . PRO A 1 229 ? -21.664 2.260 19.894 1.00 29.47 229 PRO A C 1
ATOM 1766 O O . PRO A 1 229 ? -22.112 2.484 18.769 1.00 29.47 229 PRO A O 1
ATOM 1769 N N . ASN A 1 230 ? -21.502 1.034 20.405 1.00 33.25 230 ASN A N 1
ATOM 1770 C CA . ASN A 1 230 ? -22.056 -0.193 19.814 1.00 33.25 230 ASN A CA 1
ATOM 1771 C C . ASN A 1 230 ? -23.569 -0.100 19.579 1.00 33.25 230 ASN A C 1
ATOM 1773 O O . ASN A 1 230 ? -24.264 0.456 20.463 1.00 33.25 230 ASN A O 1
#